Protein AF-A0A538GZ13-F1 (afdb_monomer_lite)

pLDDT: mean 73.13, std 25.98, range [29.52, 98.81]

Secondary structure (DSSP, 8-state):
-------------------------------------------------------------------------------TTGGGS---HHHHS------SS---HHHHHHHHHHHHHHHHHHHHHSPPHHHHHHHHHHHHHHHHHHHHHHHHHHHHHHHHHHHHHHHHHHHHHHHHHHHHHHHHHHHHHHHHHHHHHHHHHHHHHHHHHHHHHHHHHHHHHHHHHHHHHHHHHHHHHHHHHHHHHHHHHHHHHHHHHHHHHHHHHHHHHHHHHHHHHHHHHHHHHHHHHHHHHHHHHHT-------------------------------PPP-

Radius of gyration: 85.24 Å; chains: 1; bounding box: 144×104×251 Å

Sequence (334 aa):
MADRHAQGGPHARGDHGTRQDGDGRNELSSVEGRRHPAGGPFTLGRIGHTRDVVYDESSKADETENLSSGAEGREQKQSFGDLQFYVPQDILDVSFPVAVRGYDRRAVDTYIKRVNRVIAELKVRSSPPAAVRHALEQAEEKAQGLLRAAREAGEEITTSAQREAEQNTAKAKTEAAELLVNTSADADRIKAEADQLMANARTEADAAVAKAQSEADELRAEAKAEAQNTLARAQAEADERMRRLKEELAALREEAETRRGEIQADTEAVWKERHELLEDVRRMASGLVDLANAAAARSGGREPAGSGEETVEERRDDESREETAEITAVKPDS

Foldseek 3Di:
DDDDDDDDDDDDDDDDDDDDDDDDDDDDDDDDDDDDDDDDDDDDDDDDDDDDDDDDDDDDDDDDDDDDDDDDPDDDDDPPPVCLQDDDVCLLDPDDDDDPDDDDPVVVVVVSVVVNVVSVVVNVPDDDPVVVVVVVVVVVVVVVVVVVVVVVVVVVVVVVVVVVVVVVVVVVVVVVVVVVVVVVVVVVVVVVVVVVVVVVVVVVVVVVVVVVVVVVVVVVVVVVVVVVVVVVVVVVVVVVVVVVVVVVVVVVVVVVVVVVVVVVVVVVVVVVVVVVVVVVVVVVVVVVVVVVVVVVVVVPDDDDDDDDDDDDDDDDDDDDDDDDDDDDDDDDDD

Structure (mmCIF, N/CA/C/O backbone):
data_AF-A0A538GZ13-F1
#
_entry.id   AF-A0A538GZ13-F1
#
loop_
_atom_site.group_PDB
_atom_site.id
_atom_site.type_symbol
_atom_site.label_atom_id
_atom_site.label_alt_id
_atom_site.label_comp_id
_atom_site.label_asym_id
_atom_site.label_entity_id
_atom_site.label_seq_id
_atom_site.pdbx_PDB_ins_code
_atom_site.Cartn_x
_atom_site.Cartn_y
_atom_site.Cartn_z
_atom_site.occupancy
_atom_site.B_iso_or_equiv
_atom_site.auth_seq_id
_atom_site.auth_comp_id
_atom_site.auth_asym_id
_atom_site.auth_atom_id
_atom_site.pdbx_PDB_model_num
ATOM 1 N N . MET A 1 1 ? 0.669 63.594 13.146 1.00 49.47 1 MET A N 1
ATOM 2 C CA . MET A 1 1 ? 1.650 63.609 14.250 1.00 49.47 1 MET A CA 1
ATOM 3 C C . MET A 1 1 ? 0.916 63.354 15.553 1.00 49.47 1 MET A C 1
ATOM 5 O O . MET A 1 1 ? 0.284 64.264 16.069 1.00 49.47 1 MET A O 1
ATOM 9 N N . ALA A 1 2 ? 0.941 62.113 16.027 1.00 46.66 2 ALA A N 1
ATOM 10 C CA . ALA A 1 2 ? 0.584 61.750 17.395 1.00 46.66 2 ALA A CA 1
ATOM 11 C C . ALA A 1 2 ? 1.193 60.369 17.670 1.00 46.66 2 ALA A C 1
ATOM 13 O O . ALA A 1 2 ? 0.515 59.351 17.590 1.00 46.66 2 ALA A O 1
ATOM 14 N N . ASP A 1 3 ? 2.504 60.363 17.912 1.00 43.44 3 ASP A N 1
ATOM 15 C CA . ASP A 1 3 ? 3.219 59.228 18.487 1.00 43.44 3 ASP A CA 1
ATOM 16 C C . ASP A 1 3 ? 2.864 59.117 19.971 1.00 43.44 3 ASP A C 1
ATOM 18 O O . ASP A 1 3 ? 2.972 60.090 20.724 1.00 43.44 3 ASP A O 1
ATOM 22 N N . ARG A 1 4 ? 2.485 57.916 20.411 1.00 52.47 4 ARG A N 1
ATOM 23 C CA . ARG A 1 4 ? 2.621 57.518 21.811 1.00 52.47 4 ARG A CA 1
ATOM 24 C C . ARG A 1 4 ? 3.184 56.113 21.904 1.00 52.47 4 ARG A C 1
ATOM 26 O O . ARG A 1 4 ? 2.573 55.136 21.486 1.00 52.47 4 ARG A O 1
ATOM 33 N N . HIS A 1 5 ? 4.360 56.089 22.510 1.00 48.88 5 HIS A N 1
ATOM 34 C CA . HIS A 1 5 ? 5.096 54.951 23.015 1.00 48.88 5 HIS A CA 1
ATOM 35 C C . HIS A 1 5 ? 4.239 53.981 23.837 1.00 48.88 5 HIS A C 1
ATOM 37 O O . HIS A 1 5 ? 3.519 54.396 24.744 1.00 48.88 5 HIS A O 1
ATOM 43 N N . ALA A 1 6 ? 4.447 52.686 23.606 1.00 55.16 6 ALA A N 1
ATOM 44 C CA . ALA A 1 6 ? 4.256 51.653 24.613 1.00 55.16 6 ALA A CA 1
ATOM 45 C C . ALA A 1 6 ? 5.459 50.701 24.567 1.00 55.16 6 ALA A C 1
ATOM 47 O O . ALA A 1 6 ? 5.699 49.999 23.589 1.00 55.16 6 ALA A O 1
ATOM 48 N N . GLN A 1 7 ? 6.245 50.775 25.637 1.00 51.84 7 GLN A N 1
ATOM 49 C CA . GLN A 1 7 ? 7.349 49.894 25.991 1.00 51.84 7 GLN A CA 1
ATOM 50 C C . GLN A 1 7 ? 6.800 48.553 26.500 1.00 51.84 7 GLN A C 1
ATOM 52 O O . GLN A 1 7 ? 5.826 48.528 27.248 1.00 51.84 7 GLN A O 1
ATOM 57 N N . GLY A 1 8 ? 7.472 47.456 26.160 1.00 43.03 8 GLY A N 1
ATOM 58 C CA . GLY A 1 8 ? 7.259 46.136 26.754 1.00 43.03 8 GLY A CA 1
ATOM 59 C C . GLY A 1 8 ? 8.428 45.225 26.393 1.00 43.03 8 GLY A C 1
ATOM 60 O O . GLY A 1 8 ? 8.471 44.677 25.298 1.00 43.03 8 GLY A O 1
ATOM 61 N N . GLY A 1 9 ? 9.428 45.150 27.274 1.00 43.03 9 GLY A N 1
ATOM 62 C CA . GLY A 1 9 ? 10.648 44.368 27.066 1.00 43.03 9 GLY A CA 1
ATOM 63 C C . GLY A 1 9 ? 10.471 42.865 27.332 1.00 43.03 9 GLY A C 1
ATOM 64 O O . GLY A 1 9 ? 9.586 42.484 28.097 1.00 43.03 9 GLY A O 1
ATOM 65 N N . PRO A 1 10 ? 11.341 42.003 26.776 1.00 53.75 10 PRO A N 1
ATOM 66 C CA . PRO A 1 10 ? 11.465 40.619 27.214 1.00 53.75 10 PRO A CA 1
ATOM 67 C C . PRO A 1 10 ? 12.634 40.449 28.202 1.00 53.75 10 PRO A C 1
ATOM 69 O O . PRO A 1 10 ? 13.803 40.594 27.848 1.00 53.75 10 PRO A O 1
ATOM 72 N N . HIS A 1 11 ? 12.320 40.091 29.449 1.00 41.66 11 HIS A N 1
ATOM 73 C CA . HIS A 1 11 ? 13.283 39.510 30.387 1.00 41.66 11 HIS A CA 1
ATOM 74 C C . HIS A 1 11 ? 13.241 37.982 30.265 1.00 41.66 11 HIS A C 1
ATOM 76 O O . HIS A 1 11 ? 12.370 37.340 30.843 1.00 41.66 11 HIS A O 1
ATOM 82 N N . ALA A 1 12 ? 14.205 37.396 29.554 1.00 48.09 12 ALA A N 1
ATOM 83 C CA . ALA A 1 12 ? 14.536 35.979 29.678 1.00 48.09 12 ALA A CA 1
ATOM 84 C C . ALA A 1 12 ? 15.862 35.867 30.443 1.00 48.09 12 ALA A C 1
ATOM 86 O O . ALA A 1 12 ? 16.937 36.113 29.899 1.00 48.09 12 ALA A O 1
ATOM 87 N N . ARG A 1 13 ? 15.771 35.560 31.742 1.00 46.66 13 ARG A N 1
ATOM 88 C CA . ARG A 1 13 ? 16.909 35.121 32.556 1.00 46.66 13 ARG A CA 1
ATOM 89 C C . ARG A 1 13 ? 17.204 33.671 32.179 1.00 46.66 13 ARG A C 1
ATOM 91 O O . ARG A 1 13 ? 16.410 32.791 32.490 1.00 46.66 13 ARG A O 1
ATOM 98 N N . GLY A 1 14 ? 18.319 33.447 31.489 1.00 43.91 14 GLY A N 1
ATOM 99 C CA . GLY A 1 14 ? 18.939 32.131 31.398 1.00 43.91 14 GLY A CA 1
ATOM 100 C C . GLY A 1 14 ? 19.643 31.849 32.717 1.00 43.91 14 GLY A C 1
ATOM 101 O O . GLY A 1 14 ? 20.594 32.551 33.058 1.00 43.91 14 GLY A O 1
ATOM 102 N N . ASP A 1 15 ? 19.130 30.878 33.465 1.00 42.88 15 ASP A N 1
ATOM 103 C CA . ASP A 1 15 ? 19.773 30.373 34.671 1.00 42.88 15 ASP A CA 1
ATOM 104 C C . ASP A 1 15 ? 20.574 29.110 34.342 1.00 42.88 15 ASP A C 1
ATOM 106 O O . ASP A 1 15 ? 20.166 28.269 33.536 1.00 42.88 15 ASP A O 1
ATOM 110 N N . HIS A 1 16 ? 21.757 29.046 34.939 1.00 44.59 16 HIS A N 1
ATOM 111 C CA . HIS A 1 16 ? 22.767 28.015 34.773 1.00 44.59 16 HIS A CA 1
ATOM 112 C C . HIS A 1 16 ? 22.586 26.908 35.818 1.00 44.59 16 HIS A C 1
ATOM 114 O O . HIS A 1 16 ? 22.337 27.184 36.986 1.00 44.59 16 HIS A O 1
ATOM 120 N N . GLY A 1 17 ? 22.874 25.666 35.425 1.00 36.09 17 GLY A N 1
ATOM 121 C CA . GLY A 1 17 ? 23.100 24.536 36.335 1.00 36.09 17 GLY A CA 1
ATOM 122 C C . GLY A 1 17 ? 22.312 23.305 35.890 1.00 36.09 17 GLY A C 1
ATOM 123 O O . GLY A 1 17 ? 21.149 23.418 35.546 1.00 36.09 17 GLY A O 1
ATOM 124 N N . THR A 1 18 ? 22.852 22.097 35.802 1.00 49.25 18 THR A N 1
ATOM 125 C CA . THR A 1 18 ? 24.118 21.532 36.272 1.00 49.25 18 THR A CA 1
ATOM 126 C C . THR A 1 18 ? 24.369 20.272 35.437 1.00 49.25 18 THR A C 1
ATOM 128 O O . THR A 1 18 ? 23.477 19.445 35.264 1.00 49.25 18 THR A O 1
ATOM 131 N N . ARG A 1 19 ? 25.590 20.108 34.909 1.00 44.47 19 ARG A N 1
ATOM 132 C CA . ARG A 1 19 ? 26.092 18.796 34.476 1.00 44.47 19 ARG A CA 1
ATOM 133 C C . ARG A 1 19 ? 26.413 18.006 35.738 1.00 44.47 19 ARG A C 1
ATOM 135 O O . ARG A 1 19 ? 27.219 18.468 36.544 1.00 44.47 19 ARG A O 1
ATOM 142 N N . GLN A 1 20 ? 25.788 16.849 35.895 1.00 47.41 20 GLN A N 1
ATOM 143 C CA . GLN A 1 20 ? 26.138 15.881 36.921 1.00 47.41 20 GLN A CA 1
ATOM 144 C C . GLN A 1 20 ? 26.287 14.525 36.237 1.00 47.41 20 GLN A C 1
ATOM 146 O O . GLN A 1 20 ? 25.309 13.916 35.811 1.00 47.41 20 GLN A O 1
ATOM 151 N N . ASP A 1 21 ? 27.545 14.120 36.080 1.00 43.81 21 ASP A N 1
ATOM 152 C CA . ASP A 1 21 ? 27.934 12.738 35.846 1.00 43.81 21 ASP A CA 1
ATOM 153 C C . ASP A 1 21 ? 27.566 11.923 37.092 1.00 43.81 21 ASP A C 1
ATOM 155 O O . ASP A 1 21 ? 27.875 12.314 38.221 1.00 43.81 21 ASP A O 1
ATOM 159 N N . GLY A 1 22 ? 26.876 10.807 36.881 1.00 39.53 22 GLY A N 1
ATOM 160 C CA . GLY A 1 22 ? 26.377 9.930 37.933 1.00 39.53 22 GLY A CA 1
ATOM 161 C C . GLY A 1 22 ? 26.145 8.536 37.373 1.00 39.53 22 GLY A C 1
ATOM 162 O O . GLY A 1 22 ? 25.113 8.251 36.778 1.00 39.53 22 GLY A O 1
ATOM 163 N N . ASP A 1 23 ? 27.175 7.721 37.536 1.00 39.38 23 ASP A N 1
ATOM 164 C CA . ASP A 1 23 ? 27.296 6.308 37.212 1.00 39.38 23 ASP A CA 1
ATOM 165 C C . ASP A 1 23 ? 26.224 5.432 37.897 1.00 39.38 23 ASP A C 1
ATOM 167 O O . ASP A 1 23 ? 25.811 5.693 39.026 1.00 39.38 23 ASP A O 1
ATOM 171 N N . GLY A 1 24 ? 25.870 4.328 37.236 1.00 39.22 24 GLY A N 1
ATOM 172 C CA . GLY A 1 24 ? 25.606 3.069 37.926 1.00 39.22 24 GLY A CA 1
ATOM 173 C C . GLY A 1 24 ? 24.195 2.769 38.448 1.00 39.22 24 GLY A C 1
ATOM 174 O O . GLY A 1 24 ? 23.853 3.077 39.581 1.00 39.22 24 GLY A O 1
ATOM 175 N N . ARG A 1 25 ? 23.520 1.894 37.687 1.00 43.56 25 ARG A N 1
ATOM 176 C CA . ARG A 1 25 ? 22.662 0.783 38.155 1.00 43.56 25 ARG A CA 1
ATOM 177 C C . ARG A 1 25 ? 21.304 1.152 38.765 1.00 43.56 25 ARG A C 1
ATOM 179 O O . ARG A 1 25 ? 21.182 1.408 39.957 1.00 43.56 25 ARG A O 1
ATOM 186 N N . ASN A 1 26 ? 20.251 0.917 37.983 1.00 36.66 26 ASN A N 1
ATOM 187 C CA . ASN A 1 26 ? 19.122 0.171 38.525 1.00 36.66 26 ASN A CA 1
ATOM 188 C C . ASN A 1 26 ? 18.515 -0.744 37.458 1.00 36.66 26 ASN A C 1
ATOM 190 O O . ASN A 1 26 ? 18.178 -0.315 36.356 1.00 36.66 26 ASN A O 1
ATOM 194 N N . GLU A 1 27 ? 18.464 -2.025 37.802 1.00 44.94 27 GLU A N 1
ATOM 195 C CA . GLU A 1 27 ? 17.819 -3.092 37.055 1.00 44.94 27 GLU A CA 1
ATOM 196 C C . GLU A 1 27 ? 16.305 -2.858 37.029 1.00 44.94 27 GLU A C 1
ATOM 198 O O . GLU A 1 27 ? 15.751 -2.343 37.999 1.00 44.94 27 GLU A O 1
ATOM 203 N N . LEU A 1 28 ? 15.639 -3.249 35.938 1.00 40.69 28 LEU A N 1
ATOM 204 C CA . LEU A 1 28 ? 14.487 -4.159 35.943 1.00 40.69 28 LEU A CA 1
ATOM 205 C C . LEU A 1 28 ? 13.884 -4.277 34.532 1.00 40.69 28 LEU A C 1
ATOM 207 O O . LEU A 1 28 ? 13.732 -3.297 33.811 1.00 40.69 28 LEU A O 1
ATOM 211 N N . SER A 1 29 ? 13.427 -5.497 34.231 1.00 39.78 29 SER A N 1
ATOM 212 C CA . SER A 1 29 ? 12.329 -5.807 33.305 1.00 39.78 29 SER A CA 1
ATOM 213 C C . SER A 1 29 ? 12.638 -5.922 31.804 1.00 39.78 29 SER A C 1
ATOM 215 O O . SER A 1 29 ? 12.313 -5.053 30.999 1.00 39.78 29 SER A O 1
ATOM 217 N N . SER A 1 30 ? 13.093 -7.109 31.395 1.00 33.56 30 SER A N 1
ATOM 218 C CA . SER A 1 30 ? 12.645 -7.733 30.139 1.00 33.56 30 SER A CA 1
ATOM 219 C C . SER A 1 30 ? 12.615 -9.252 30.305 1.00 33.56 30 SER A C 1
ATOM 221 O O . SER A 1 30 ? 13.625 -9.940 30.185 1.00 33.56 30 SER A O 1
ATOM 223 N N . VAL A 1 31 ? 11.432 -9.762 30.648 1.00 41.56 31 VAL A N 1
ATOM 224 C CA . VAL A 1 31 ? 11.058 -11.168 30.486 1.00 41.56 31 VAL A CA 1
ATOM 225 C C . VAL A 1 31 ? 10.335 -11.261 29.154 1.00 41.56 31 VAL A C 1
ATOM 227 O O . VAL A 1 31 ? 9.203 -10.808 29.029 1.00 41.56 31 VAL A O 1
ATOM 230 N N . GLU A 1 32 ? 10.981 -11.869 28.168 1.00 39.75 32 GLU A N 1
ATOM 231 C CA . GLU A 1 32 ? 10.316 -12.328 26.956 1.00 39.75 32 GLU A CA 1
ATOM 232 C C . GLU A 1 32 ? 11.005 -13.607 26.480 1.00 39.75 32 GLU A C 1
ATOM 234 O O . GLU A 1 32 ? 12.226 -13.665 26.346 1.00 39.75 32 GLU A O 1
ATOM 239 N N . GLY A 1 33 ? 10.216 -14.667 26.292 1.00 35.25 33 GLY A N 1
ATOM 240 C CA . GLY A 1 33 ? 10.705 -15.931 25.748 1.00 35.25 33 GLY A CA 1
ATOM 241 C C . GLY A 1 33 ? 10.216 -17.180 26.476 1.00 35.25 33 GLY A C 1
ATOM 242 O O . GLY A 1 33 ? 11.022 -17.955 26.985 1.00 35.25 33 GLY A O 1
ATOM 243 N N . ARG A 1 34 ? 8.906 -17.454 26.458 1.00 37.47 34 ARG A N 1
ATOM 244 C CA . ARG A 1 34 ? 8.427 -18.844 26.530 1.00 37.47 34 ARG A CA 1
ATOM 245 C C . ARG A 1 34 ? 7.560 -19.170 25.328 1.00 37.47 34 ARG A C 1
ATOM 247 O O . ARG A 1 34 ? 6.447 -18.681 25.180 1.00 37.47 34 ARG A O 1
ATOM 254 N N . ARG A 1 35 ? 8.136 -20.027 24.486 1.00 36.41 35 ARG A N 1
ATOM 255 C CA . ARG A 1 35 ? 7.487 -20.739 23.392 1.00 36.41 35 ARG A CA 1
ATOM 256 C C . ARG A 1 35 ? 6.496 -21.765 23.945 1.00 36.41 35 ARG A C 1
ATOM 258 O O . ARG A 1 35 ? 6.747 -22.404 24.966 1.00 36.41 35 ARG A O 1
ATOM 265 N N . HIS A 1 36 ? 5.404 -21.913 23.209 1.00 43.59 36 HIS A N 1
ATOM 266 C CA . HIS A 1 36 ? 4.367 -22.930 23.337 1.00 43.59 36 HIS A CA 1
ATOM 267 C C . HIS A 1 36 ? 4.909 -24.369 23.342 1.00 43.59 36 HIS A C 1
ATOM 269 O O . HIS A 1 36 ? 5.855 -24.667 22.609 1.00 43.59 36 HIS A O 1
ATOM 275 N N . PRO A 1 37 ? 4.201 -25.291 24.013 1.00 48.66 37 PRO A N 1
ATOM 276 C CA . PRO A 1 37 ? 4.025 -26.635 23.493 1.00 48.66 37 PRO A CA 1
ATOM 277 C C . PRO A 1 37 ? 2.573 -26.892 23.072 1.00 48.66 37 PRO A C 1
ATOM 279 O O . PRO A 1 37 ? 1.607 -26.460 23.700 1.00 48.66 37 PRO A O 1
ATOM 282 N N . ALA A 1 38 ? 2.477 -27.602 21.955 1.00 38.31 38 ALA A N 1
ATOM 283 C CA . ALA A 1 38 ? 1.275 -28.033 21.276 1.00 38.31 38 ALA A CA 1
ATOM 284 C C . ALA A 1 38 ? 0.608 -29.249 21.946 1.00 38.31 38 ALA A C 1
ATOM 286 O O . ALA A 1 38 ? 1.278 -30.078 22.552 1.00 38.31 38 ALA A O 1
ATOM 287 N N . GLY A 1 39 ? -0.697 -29.393 21.690 1.00 33.81 39 GLY A N 1
ATOM 288 C CA . GLY A 1 39 ? -1.309 -30.684 21.359 1.00 33.81 39 GLY A CA 1
ATOM 289 C C . GLY A 1 39 ? -1.816 -31.558 22.508 1.00 33.81 39 GLY A C 1
ATOM 290 O O . GLY A 1 39 ? -1.150 -32.504 22.909 1.00 33.81 39 GLY A O 1
ATOM 291 N N . GLY A 1 40 ? -3.067 -31.337 22.921 1.00 32.81 40 GLY A N 1
ATOM 292 C CA . GLY A 1 40 ? -3.918 -32.352 23.554 1.00 32.81 40 GLY A CA 1
ATOM 293 C C . GLY A 1 40 ? -5.286 -32.391 22.849 1.00 32.81 40 GLY A C 1
ATOM 294 O O . GLY A 1 40 ? -5.847 -31.317 22.617 1.00 32.81 40 GLY A O 1
ATOM 295 N N . PRO A 1 41 ? -5.822 -33.564 22.454 1.00 45.25 41 PRO A N 1
ATOM 296 C CA . PRO A 1 41 ? -7.076 -33.641 21.712 1.00 45.25 41 PRO A CA 1
ATOM 297 C C . PRO A 1 41 ? -8.288 -33.676 22.654 1.00 45.25 41 PRO A C 1
ATOM 299 O O . PRO A 1 41 ? -8.452 -34.606 23.439 1.00 45.25 41 PRO A O 1
ATOM 302 N N . PHE A 1 42 ? -9.174 -32.687 22.521 1.00 34.84 42 PHE A N 1
ATOM 303 C CA . PHE A 1 42 ? -10.538 -32.738 23.047 1.00 34.84 42 PHE A CA 1
ATOM 304 C C . PHE A 1 42 ? -11.489 -33.214 21.947 1.00 34.84 42 PHE A C 1
ATOM 306 O O . PHE A 1 42 ? -11.615 -32.593 20.891 1.00 34.84 42 PHE A O 1
ATOM 313 N N . THR A 1 43 ? -12.170 -34.327 22.199 1.00 42.84 43 THR A N 1
ATOM 314 C CA . THR A 1 43 ? -13.229 -34.857 21.341 1.00 42.84 43 THR A CA 1
ATOM 315 C C . THR A 1 43 ? -14.562 -34.164 21.628 1.00 42.84 43 THR A C 1
ATOM 317 O O . THR A 1 43 ? -15.137 -34.328 22.698 1.00 42.84 43 THR A O 1
ATOM 320 N N . LEU A 1 44 ? -14.999 -33.384 20.635 1.00 38.22 44 LEU A N 1
ATOM 321 C CA . LEU A 1 44 ? -16.348 -33.227 20.062 1.00 38.22 44 LEU A CA 1
ATOM 322 C C . LEU A 1 44 ? -17.596 -33.531 20.912 1.00 38.22 44 LEU A C 1
ATOM 324 O O . LEU A 1 44 ? -17.837 -34.667 21.308 1.00 38.22 44 LEU A O 1
ATOM 328 N N . GLY A 1 45 ? -18.498 -32.540 20.969 1.00 31.56 45 GLY A N 1
ATOM 329 C CA . GLY A 1 45 ? -19.876 -32.752 21.424 1.00 31.56 45 GLY A CA 1
ATOM 330 C C . GLY A 1 45 ? -20.874 -31.587 21.318 1.00 31.56 45 GLY A C 1
ATOM 331 O O . GLY A 1 45 ? -21.718 -31.480 22.189 1.00 31.56 45 GLY A O 1
ATOM 332 N N . ARG A 1 46 ? -20.780 -30.729 20.288 1.00 33.69 46 ARG A N 1
ATOM 333 C CA . ARG A 1 46 ? -21.879 -29.953 19.650 1.00 33.69 46 ARG A CA 1
ATOM 334 C C . ARG A 1 46 ? -22.939 -29.279 20.563 1.00 33.69 46 ARG A C 1
ATOM 336 O O . ARG A 1 46 ? -23.932 -29.900 20.920 1.00 33.69 46 ARG A O 1
ATOM 343 N N . ILE A 1 47 ? -22.829 -27.961 20.770 1.00 36.62 47 ILE A N 1
ATOM 344 C CA . ILE A 1 47 ? -23.945 -27.116 21.241 1.00 36.62 47 ILE A CA 1
ATOM 345 C C . ILE A 1 47 ? -24.258 -26.082 20.165 1.00 36.62 47 ILE A C 1
ATOM 347 O O . ILE A 1 47 ? -23.444 -25.216 19.852 1.00 36.62 47 ILE A O 1
ATOM 351 N N . GLY A 1 48 ? -25.453 -26.199 19.597 1.00 35.09 48 GLY A N 1
ATOM 352 C CA . GLY A 1 48 ? -26.093 -25.164 18.810 1.00 35.09 48 GLY A CA 1
ATOM 353 C C . GLY A 1 48 ? -27.510 -24.941 19.332 1.00 35.09 48 GLY A C 1
ATOM 354 O O . GLY A 1 48 ? -28.239 -25.905 19.546 1.00 35.09 48 GLY A O 1
ATOM 355 N N . HIS A 1 49 ? -27.863 -23.655 19.420 1.00 32.38 49 HIS A N 1
ATOM 356 C CA . HIS A 1 49 ? -29.200 -23.063 19.267 1.00 32.38 49 HIS A CA 1
ATOM 357 C C . HIS A 1 49 ? -30.034 -22.733 20.532 1.00 32.38 49 HIS A C 1
ATOM 359 O O . HIS A 1 49 ? -30.671 -23.577 21.144 1.00 32.38 49 HIS A O 1
ATOM 365 N N . THR A 1 50 ? -30.080 -21.412 20.782 1.00 45.62 50 THR A N 1
ATOM 366 C CA . THR A 1 50 ? -31.241 -20.551 21.113 1.00 45.62 50 THR A CA 1
ATOM 367 C C . THR A 1 50 ? -31.929 -20.597 22.489 1.00 45.62 50 THR A C 1
ATOM 369 O O . THR A 1 50 ? -32.730 -21.477 22.759 1.00 45.62 50 THR A O 1
ATOM 372 N N . ARG A 1 51 ? -31.763 -19.450 23.177 1.00 34.59 51 ARG A N 1
ATOM 373 C CA . ARG A 1 51 ? -32.782 -18.506 23.699 1.00 34.59 51 ARG A CA 1
ATOM 374 C C . ARG A 1 51 ? -33.423 -18.771 25.072 1.00 34.59 51 ARG A C 1
ATOM 376 O O . ARG A 1 51 ? -33.973 -19.829 25.341 1.00 34.59 51 ARG A O 1
ATOM 383 N N . ASP A 1 52 ? -33.364 -17.699 25.868 1.00 37.91 52 ASP A N 1
ATOM 384 C CA . ASP A 1 52 ? -34.050 -17.429 27.133 1.00 37.91 52 ASP A CA 1
ATOM 385 C C . ASP A 1 52 ? -35.504 -17.894 27.165 1.00 37.91 52 ASP A C 1
ATOM 387 O O . ASP A 1 52 ? -36.290 -17.574 26.268 1.00 37.91 52 ASP A O 1
ATOM 391 N N . VAL A 1 53 ? -35.870 -18.527 28.281 1.00 45.59 53 VAL A N 1
ATOM 392 C CA . VAL A 1 53 ? -37.254 -18.642 28.734 1.00 45.59 53 VAL A CA 1
ATOM 393 C C . VAL A 1 53 ? -37.302 -18.216 30.198 1.00 45.59 53 VAL A C 1
ATOM 395 O O . VAL A 1 53 ? -36.762 -18.869 31.088 1.00 45.59 53 VAL A O 1
ATOM 398 N N . VAL A 1 54 ? -37.929 -17.062 30.392 1.00 36.03 54 VAL A N 1
ATOM 399 C CA . VAL A 1 54 ? -38.376 -16.489 31.659 1.00 36.03 54 VAL A CA 1
ATOM 400 C C . VAL A 1 54 ? -39.421 -17.426 32.268 1.00 36.03 54 VAL A C 1
ATOM 402 O O . VAL A 1 54 ? -40.376 -17.783 31.583 1.00 36.03 54 VAL A O 1
ATOM 405 N N . TYR A 1 55 ? -39.266 -17.796 33.540 1.00 38.06 55 TYR A N 1
ATOM 406 C CA . TYR A 1 55 ? -40.361 -18.366 34.323 1.00 38.06 55 TYR A CA 1
ATOM 407 C C . TYR A 1 55 ? -41.035 -17.240 35.105 1.00 38.06 55 TYR A C 1
ATOM 409 O O . TYR A 1 55 ? -40.538 -16.799 36.139 1.00 38.06 55 TYR A O 1
ATOM 417 N N . ASP A 1 56 ? -42.153 -16.775 34.559 1.00 35.31 56 ASP A N 1
ATOM 418 C CA . ASP A 1 56 ? -43.236 -16.141 35.300 1.00 35.31 56 ASP A CA 1
ATOM 419 C C . ASP A 1 56 ? -44.375 -17.160 35.355 1.00 35.31 56 ASP A C 1
ATOM 421 O O . ASP A 1 56 ? -44.880 -17.572 34.313 1.00 35.31 56 ASP A O 1
ATOM 425 N N . GLU A 1 57 ? -44.761 -17.587 36.554 1.00 36.38 57 GLU A N 1
ATOM 426 C CA . GLU A 1 57 ? -46.082 -18.176 36.753 1.00 36.38 57 GLU A CA 1
ATOM 427 C C . GLU A 1 57 ? -46.576 -17.889 38.174 1.00 36.38 57 GLU A C 1
ATOM 429 O O . GLU A 1 57 ? -46.365 -18.626 39.133 1.00 36.38 57 GLU A O 1
ATOM 434 N N . SER A 1 58 ? -47.157 -16.697 38.288 1.00 34.81 58 SER A N 1
ATOM 435 C CA . SER A 1 58 ? -48.511 -16.448 38.787 1.00 34.81 58 SER A CA 1
ATOM 436 C C . SER A 1 58 ? -49.045 -17.280 39.956 1.00 34.81 58 SER A C 1
ATOM 438 O O . SER A 1 58 ? -49.383 -18.458 39.882 1.00 34.81 58 SER A O 1
ATOM 440 N N . SER A 1 59 ? -49.323 -16.507 40.995 1.00 38.69 59 SER A N 1
ATOM 441 C CA . SER A 1 59 ? -50.345 -16.681 42.013 1.00 38.69 59 SER A CA 1
ATOM 442 C C . SER A 1 59 ? -51.701 -17.107 41.432 1.00 38.69 59 SER A C 1
ATOM 444 O O . SER A 1 59 ? -52.228 -16.453 40.532 1.00 38.69 59 SER A O 1
ATOM 446 N N . LYS A 1 60 ? -52.350 -18.092 42.060 1.00 32.53 60 LYS A N 1
ATOM 447 C CA . LYS A 1 60 ? -53.810 -18.112 42.188 1.00 32.53 60 LYS A CA 1
ATOM 448 C C . LYS A 1 60 ? -54.243 -18.679 43.530 1.00 32.53 60 LYS A C 1
ATOM 450 O O . LYS A 1 60 ? -53.627 -19.582 44.087 1.00 32.53 60 LYS A O 1
ATOM 455 N N . ALA A 1 61 ? -55.296 -18.045 44.014 1.00 34.91 61 ALA A N 1
ATOM 456 C CA . ALA A 1 61 ? -55.970 -18.248 45.270 1.00 34.91 61 ALA A CA 1
ATOM 457 C C . ALA A 1 61 ? -57.136 -19.240 45.142 1.00 34.91 61 ALA A C 1
ATOM 459 O O . ALA A 1 61 ? -57.664 -19.442 44.049 1.00 34.91 61 ALA A O 1
ATOM 460 N N . ASP A 1 62 ? -57.550 -19.674 46.330 1.00 35.69 62 ASP A N 1
ATOM 461 C CA . ASP A 1 62 ? -58.901 -20.013 46.785 1.00 35.69 62 ASP A CA 1
ATOM 462 C C . ASP A 1 62 ? -59.544 -21.362 46.432 1.00 35.69 62 ASP A C 1
ATOM 464 O O . ASP A 1 62 ? -59.555 -21.792 45.286 1.00 35.69 62 ASP A O 1
ATOM 468 N N . GLU A 1 63 ? -60.097 -21.950 47.504 1.00 39.31 63 GLU A N 1
ATOM 469 C CA . GLU A 1 63 ? -61.260 -22.849 47.664 1.00 39.31 63 GLU A CA 1
ATOM 470 C C . GLU A 1 63 ? -60.972 -23.796 48.853 1.00 39.31 63 GLU A C 1
ATOM 472 O O . GLU A 1 63 ? -60.197 -24.743 48.761 1.00 39.31 63 GLU A O 1
ATOM 477 N N . THR A 1 64 ? -61.276 -23.398 50.093 1.00 38.62 64 THR A N 1
ATOM 478 C CA . THR A 1 64 ? -62.542 -23.624 50.828 1.00 38.62 64 THR A CA 1
ATOM 479 C C . THR A 1 64 ? -63.069 -25.063 50.814 1.00 38.62 64 THR A C 1
ATOM 481 O O . THR A 1 64 ? -6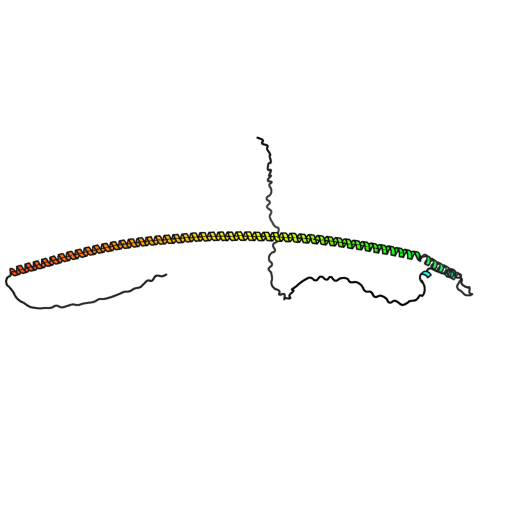3.718 -25.446 49.856 1.00 38.62 64 THR A O 1
ATOM 484 N N . GLU A 1 65 ? -62.929 -25.766 51.944 1.00 40.16 65 GLU A N 1
ATOM 485 C CA . GLU A 1 65 ? -63.953 -26.589 52.631 1.00 40.16 65 GLU A CA 1
ATOM 486 C C . GLU A 1 65 ? -63.515 -26.627 54.114 1.00 40.16 65 GLU A C 1
ATOM 488 O O . GLU A 1 65 ? -62.383 -26.991 54.414 1.00 40.16 65 GLU A O 1
ATOM 493 N N . ASN A 1 66 ? -64.179 -26.048 55.114 1.00 33.50 66 ASN A N 1
ATOM 494 C CA . ASN A 1 66 ? -65.577 -26.011 55.547 1.00 33.50 66 ASN A CA 1
ATOM 495 C C . ASN A 1 66 ? -66.088 -27.324 56.186 1.00 33.50 66 ASN A C 1
ATOM 497 O O . ASN A 1 66 ? -66.526 -28.240 55.509 1.00 33.50 66 ASN A O 1
ATOM 501 N N . LEU A 1 67 ? -66.107 -27.292 57.528 1.00 38.09 67 LEU A N 1
ATOM 502 C CA . LEU A 1 67 ? -67.059 -27.912 58.468 1.00 38.09 67 LEU A CA 1
ATOM 503 C C . LEU A 1 67 ? -67.137 -29.445 58.619 1.00 38.09 67 LEU A C 1
ATOM 505 O O . LEU A 1 67 ? -67.805 -30.143 57.870 1.00 38.09 67 LEU A O 1
ATOM 509 N N . SER A 1 68 ? -66.685 -29.899 59.792 1.00 31.91 68 SER A N 1
ATOM 510 C CA . SER A 1 68 ? -67.475 -30.745 60.708 1.00 31.91 68 SER A CA 1
ATOM 511 C C . SER A 1 68 ? -66.921 -30.508 62.120 1.00 31.91 68 SER A C 1
ATOM 513 O O . SER A 1 68 ? -65.793 -30.881 62.415 1.00 31.91 68 SER A O 1
ATOM 515 N N . SER A 1 69 ? -67.489 -29.633 62.952 1.00 34.81 69 SER A N 1
ATOM 516 C CA . SER A 1 69 ? -68.691 -29.827 63.779 1.00 34.81 69 SER A CA 1
ATOM 517 C C . SER A 1 69 ? -68.752 -31.178 64.514 1.00 34.81 69 SER A C 1
ATOM 519 O O . SER A 1 69 ? -68.749 -32.244 63.906 1.00 34.81 69 SER A O 1
ATOM 521 N N . GLY A 1 70 ? -68.874 -31.086 65.846 1.00 29.52 70 GLY A N 1
ATOM 522 C CA . GLY A 1 70 ? -69.709 -31.997 66.632 1.00 29.52 70 GLY A CA 1
ATOM 523 C C . GLY A 1 70 ? -69.012 -33.074 67.465 1.00 29.52 70 GLY A C 1
ATOM 524 O O . GLY A 1 70 ? -68.988 -34.227 67.062 1.00 29.52 70 GLY A O 1
ATOM 525 N N . ALA A 1 71 ? -68.568 -32.710 68.673 1.00 33.88 71 ALA A N 1
ATOM 526 C CA . ALA A 1 71 ? -68.744 -33.501 69.906 1.00 33.88 71 ALA A CA 1
ATOM 527 C C . ALA A 1 71 ? -68.210 -32.673 71.093 1.00 33.88 71 ALA A C 1
ATOM 529 O O . ALA A 1 71 ? -67.024 -32.674 71.401 1.00 33.88 71 ALA A O 1
ATOM 530 N N . GLU A 1 72 ? -69.009 -31.775 71.669 1.00 36.53 72 GLU A N 1
ATOM 531 C CA . GLU A 1 72 ? -69.774 -32.069 72.894 1.00 36.53 72 GLU A CA 1
ATOM 532 C C . GLU A 1 72 ? -69.005 -32.884 73.953 1.00 36.53 72 GLU A C 1
ATOM 534 O O . GLU A 1 72 ? -69.423 -33.955 74.388 1.00 36.53 72 GLU A O 1
ATOM 539 N N . GLY A 1 73 ? -67.898 -32.323 74.438 1.00 33.94 73 GLY A N 1
ATOM 540 C CA . GLY A 1 73 ? -67.400 -32.580 75.787 1.00 33.94 73 GLY A CA 1
ATOM 541 C C . GLY A 1 73 ? -68.161 -31.698 76.766 1.00 33.94 73 GLY A C 1
ATOM 542 O O . GLY A 1 73 ? -67.729 -30.594 77.082 1.00 33.94 73 GLY A O 1
ATOM 543 N N . ARG A 1 74 ? -69.340 -32.177 77.162 1.00 37.28 74 ARG A N 1
ATOM 544 C CA . ARG A 1 74 ? -70.229 -31.567 78.149 1.00 37.28 74 ARG A CA 1
ATOM 545 C C . ARG A 1 74 ? -69.453 -31.063 79.356 1.00 37.28 74 ARG A C 1
ATOM 547 O O . ARG A 1 74 ? -68.612 -31.772 79.905 1.00 37.28 74 ARG A O 1
ATOM 554 N N . GLU A 1 75 ? -69.828 -29.851 79.756 1.00 43.88 75 GLU A N 1
ATOM 555 C CA . GLU A 1 75 ? -70.006 -29.439 81.140 1.00 43.88 75 GLU A CA 1
ATOM 556 C C . GLU A 1 75 ? -69.629 -30.533 82.133 1.00 43.88 75 GLU A C 1
ATOM 558 O O . GLU A 1 75 ? -70.364 -31.503 82.322 1.00 43.88 75 GLU A O 1
ATOM 563 N N . GLN A 1 76 ? -68.494 -30.347 82.794 1.00 35.81 76 GLN A N 1
ATOM 564 C CA . GLN A 1 76 ? -68.433 -30.546 84.224 1.00 35.81 76 GLN A CA 1
ATOM 565 C C . GLN A 1 76 ? -67.150 -29.955 84.796 1.00 35.81 76 GLN A C 1
ATOM 567 O O . GLN A 1 76 ? -66.046 -30.440 84.590 1.00 35.81 76 GLN A O 1
ATOM 572 N N . LYS A 1 77 ? -67.411 -28.979 85.660 1.00 39.28 77 LYS A N 1
ATOM 573 C CA . LYS A 1 77 ? -66.839 -28.892 86.996 1.00 39.28 77 LYS A CA 1
ATOM 574 C C . LYS A 1 77 ? -65.430 -28.320 87.087 1.00 39.28 77 LYS A C 1
ATOM 576 O O . LYS A 1 77 ? -64.419 -29.004 87.040 1.00 39.28 77 LYS A O 1
ATOM 581 N N . GLN A 1 78 ? -65.507 -27.059 87.501 1.00 37.31 78 GLN A N 1
ATOM 582 C CA . GLN A 1 78 ? -64.744 -26.468 88.588 1.00 37.31 78 GLN A CA 1
ATOM 583 C C . GLN A 1 78 ? -63.480 -25.763 88.122 1.00 37.31 78 GLN A C 1
ATOM 585 O O . GLN A 1 78 ? -62.442 -26.348 87.845 1.00 37.31 78 GLN A O 1
ATOM 590 N N . SER A 1 79 ? -63.601 -24.440 88.120 1.00 37.72 79 SER A N 1
ATOM 591 C CA . SER A 1 79 ? -62.538 -23.489 88.398 1.00 37.72 79 SER A CA 1
ATOM 592 C C . SER A 1 79 ? -61.723 -23.935 89.625 1.00 37.72 79 SER A C 1
ATOM 594 O O . SER A 1 79 ? -61.915 -23.450 90.738 1.00 37.72 79 SER A O 1
ATOM 596 N N . PHE A 1 80 ? -60.777 -24.854 89.426 1.00 37.97 80 PHE A N 1
ATOM 597 C CA . PHE A 1 80 ? -59.799 -25.267 90.438 1.00 37.97 80 PHE A CA 1
ATOM 598 C C . PHE A 1 80 ? -58.845 -24.123 90.838 1.00 37.97 80 PHE A C 1
ATOM 600 O O . PHE A 1 80 ? -58.058 -24.291 91.766 1.00 37.97 80 PHE A O 1
ATOM 607 N N . GLY A 1 81 ? -58.906 -22.968 90.157 1.00 47.75 81 GLY A N 1
ATOM 608 C CA . GLY A 1 81 ? -58.112 -21.770 90.453 1.00 47.75 81 GLY A CA 1
ATOM 609 C C . GLY A 1 81 ? -58.756 -20.792 91.445 1.00 47.75 81 GLY A C 1
ATOM 610 O O . GLY A 1 81 ? -58.043 -20.214 92.258 1.00 47.75 81 GLY A O 1
ATOM 611 N N . ASP A 1 82 ? -60.087 -20.648 91.452 1.00 44.69 82 ASP A N 1
ATOM 612 C CA . ASP A 1 82 ? -60.778 -19.685 92.339 1.00 44.69 82 ASP A CA 1
ATOM 613 C C . ASP A 1 82 ? -60.886 -20.172 93.793 1.00 44.69 82 ASP A C 1
ATOM 615 O O . ASP A 1 82 ? -61.043 -19.385 94.725 1.00 44.69 82 ASP A O 1
ATOM 619 N N . LEU A 1 83 ? -60.742 -21.480 94.013 1.00 45.91 83 LEU A N 1
ATOM 620 C CA . LEU A 1 83 ? -60.785 -22.093 95.343 1.00 45.91 83 LEU A CA 1
ATOM 621 C C . LEU A 1 83 ? -59.425 -22.076 96.062 1.00 45.91 83 LEU A C 1
ATOM 623 O O . LEU A 1 83 ? -59.368 -22.388 97.247 1.00 45.91 83 LEU A O 1
ATOM 627 N N . GLN A 1 84 ? -58.334 -21.675 95.397 1.00 50.34 84 GLN A N 1
ATOM 628 C CA . GLN A 1 84 ? -56.987 -21.680 95.996 1.00 50.34 84 GLN A CA 1
ATOM 629 C C . GLN A 1 84 ? -56.763 -20.541 97.004 1.00 50.34 84 GLN A C 1
ATOM 631 O O . GLN A 1 84 ? -55.790 -20.558 97.756 1.00 50.34 84 GLN A O 1
ATOM 636 N N . PHE A 1 85 ? -57.686 -19.576 97.067 1.00 53.72 85 PHE A N 1
ATOM 637 C CA . PHE A 1 85 ? -57.602 -18.411 97.957 1.00 53.72 85 PHE A CA 1
ATOM 638 C C . PHE A 1 85 ? -58.726 -18.345 98.995 1.00 53.72 85 PHE A C 1
ATOM 640 O O . PHE A 1 85 ? -58.666 -17.544 99.939 1.00 53.72 85 PHE A O 1
ATOM 647 N N . TYR A 1 86 ? -59.723 -19.223 98.879 1.00 59.09 86 TYR A N 1
ATOM 648 C CA . TYR A 1 86 ? -60.795 -19.346 99.852 1.00 59.09 86 TYR A CA 1
ATOM 649 C C . TYR A 1 86 ? -60.445 -20.444 100.856 1.00 59.09 86 TYR A C 1
ATOM 651 O O . TYR A 1 86 ? -60.516 -21.631 100.564 1.00 59.09 86 TYR A O 1
ATOM 659 N N . VAL A 1 87 ? -60.058 -20.024 102.060 1.00 64.62 87 VAL A N 1
ATOM 660 C CA . VAL A 1 87 ? -59.998 -20.929 103.212 1.00 64.62 87 VAL A CA 1
ATOM 661 C C . VAL A 1 87 ? -61.261 -20.627 104.004 1.00 64.62 87 VAL A C 1
ATOM 663 O O . VAL A 1 87 ? -61.363 -19.497 104.494 1.00 64.62 87 VAL A O 1
ATOM 666 N N . PRO A 1 88 ? -62.231 -21.557 104.056 1.00 69.44 88 PRO A N 1
ATOM 667 C CA . PRO A 1 88 ? -63.438 -21.393 104.850 1.00 69.44 88 PRO A CA 1
ATOM 668 C C . PRO A 1 88 ? -63.083 -21.019 106.290 1.00 69.44 88 PRO A C 1
ATOM 670 O O . PRO A 1 88 ? -62.147 -21.582 106.863 1.00 69.44 88 PRO A O 1
ATOM 673 N N . GLN A 1 89 ? -63.821 -20.072 106.871 1.00 65.12 89 GLN A N 1
ATOM 674 C CA . GLN A 1 89 ? -63.607 -19.646 108.261 1.00 65.12 89 GLN A CA 1
ATOM 675 C C . GLN A 1 89 ? -63.723 -20.829 109.233 1.00 65.12 89 GLN A C 1
ATOM 677 O O . GLN A 1 89 ? -62.987 -20.890 110.211 1.00 65.12 89 GLN A O 1
ATOM 682 N N . ASP A 1 90 ? -64.530 -21.828 108.880 1.00 66.38 90 ASP A N 1
ATOM 683 C CA . ASP A 1 90 ? -64.727 -23.072 109.624 1.00 66.38 90 ASP A CA 1
ATOM 684 C C . ASP A 1 90 ? -63.438 -23.892 109.808 1.00 66.38 90 ASP A C 1
ATOM 686 O O . ASP A 1 90 ? -63.357 -24.692 110.730 1.00 66.38 90 ASP A O 1
ATOM 690 N N . ILE A 1 91 ? -62.423 -23.707 108.950 1.00 68.50 91 ILE A N 1
ATOM 691 C CA . ILE A 1 91 ? -61.101 -24.355 109.068 1.00 68.50 91 ILE A CA 1
ATOM 692 C C . ILE A 1 91 ? -60.145 -23.513 109.929 1.00 68.50 91 ILE A C 1
ATOM 694 O O . ILE A 1 91 ? -59.209 -24.042 110.528 1.00 68.50 91 ILE A O 1
ATOM 698 N N . LEU A 1 92 ? -60.376 -22.200 110.002 1.00 67.25 92 LEU A N 1
ATOM 699 C CA . LEU A 1 92 ? -59.591 -21.280 110.824 1.00 67.25 92 LEU A CA 1
ATOM 700 C C . LEU A 1 92 ? -60.056 -21.295 112.288 1.00 67.25 92 LEU A C 1
ATOM 702 O O . LEU A 1 92 ? -59.230 -21.086 113.178 1.00 67.25 92 LEU A O 1
ATOM 706 N N . ASP A 1 93 ? -61.336 -21.592 112.522 1.00 73.31 93 ASP A N 1
ATOM 707 C CA . ASP A 1 93 ? -61.979 -21.667 113.837 1.00 73.31 93 ASP A CA 1
ATOM 708 C C . ASP A 1 93 ? -62.660 -23.033 114.057 1.00 73.31 93 ASP A C 1
ATOM 710 O O . ASP A 1 93 ? -63.884 -23.166 114.062 1.00 73.31 93 ASP A O 1
ATOM 714 N N . VAL A 1 94 ? -61.851 -24.092 114.193 1.00 77.56 94 VAL A N 1
ATOM 715 C CA . VAL A 1 94 ? -62.349 -25.465 114.394 1.00 77.56 94 VAL A CA 1
ATOM 716 C C . VAL A 1 94 ? -62.484 -25.779 115.887 1.00 77.56 94 VAL A C 1
ATOM 718 O O . VAL A 1 94 ? -61.521 -25.663 116.647 1.00 77.56 94 VAL A O 1
ATOM 721 N N . SER A 1 95 ? -63.654 -26.279 116.296 1.00 71.56 95 SER A N 1
ATOM 722 C CA . SER A 1 95 ? -63.907 -26.815 117.639 1.00 71.56 95 SER A CA 1
ATOM 723 C C . SER A 1 95 ? -63.982 -28.344 117.614 1.00 71.56 95 SER A C 1
ATOM 725 O O . SER A 1 95 ? -64.732 -28.923 116.828 1.00 71.56 95 SER A O 1
ATOM 727 N N . PHE A 1 96 ? -63.219 -29.009 118.486 1.00 78.50 96 PHE A N 1
ATOM 728 C CA . PHE A 1 96 ? -63.176 -30.472 118.579 1.00 78.50 96 PHE A CA 1
ATOM 729 C C . PHE A 1 96 ? -63.871 -30.976 119.862 1.00 78.50 96 PHE A C 1
ATOM 731 O O . PHE A 1 96 ? -63.618 -30.432 120.941 1.00 78.50 96 PHE A O 1
ATOM 738 N N . PRO A 1 97 ? -64.708 -32.033 119.798 1.00 76.94 97 PRO A N 1
ATOM 739 C CA . PRO A 1 97 ? -65.318 -32.657 120.978 1.00 76.94 97 PRO A CA 1
ATOM 740 C C . PRO A 1 97 ? -64.276 -33.268 121.934 1.00 76.94 97 PRO A C 1
ATOM 742 O O . PRO A 1 97 ? -63.289 -33.853 121.491 1.00 76.94 97 PRO A O 1
ATOM 745 N N . VAL A 1 98 ? -64.507 -33.190 123.252 1.00 70.56 98 VAL A N 1
ATOM 746 C CA . VAL A 1 98 ? -63.575 -33.715 124.272 1.00 70.56 98 VAL A CA 1
ATOM 747 C C . VAL A 1 98 ? -63.921 -35.165 124.630 1.00 70.56 98 VAL A C 1
ATOM 749 O O . VAL A 1 98 ? -65.023 -35.443 125.094 1.00 70.56 98 VAL A O 1
ATOM 752 N N . ALA A 1 99 ? -62.966 -36.083 124.460 1.00 75.69 99 ALA A N 1
ATOM 753 C CA . ALA A 1 99 ? -63.081 -37.491 124.850 1.00 75.69 99 ALA A CA 1
ATOM 754 C C . ALA A 1 99 ? -62.127 -37.833 126.010 1.00 75.69 99 ALA A C 1
ATOM 756 O O . ALA A 1 99 ? -61.079 -37.209 126.161 1.00 75.69 99 ALA A O 1
ATOM 757 N N . VAL A 1 100 ? -62.460 -38.862 126.806 1.00 70.69 100 VAL A N 1
ATOM 758 C CA . VAL A 1 100 ? -61.692 -39.303 128.001 1.00 70.69 100 VAL A CA 1
ATOM 759 C C . VAL A 1 100 ? -60.239 -39.690 127.666 1.00 70.69 100 VAL A C 1
ATOM 761 O O . VAL A 1 100 ? -59.366 -39.668 128.532 1.00 70.69 100 VAL A O 1
ATOM 764 N N . ARG A 1 101 ? -59.949 -40.000 126.398 1.00 65.88 101 ARG A N 1
ATOM 765 C CA . ARG A 1 101 ? -58.596 -40.209 125.873 1.00 65.88 101 ARG A CA 1
ATOM 766 C C . ARG A 1 101 ? -58.503 -39.546 124.502 1.00 65.88 101 ARG A C 1
ATOM 768 O O . ARG A 1 101 ? -59.187 -39.965 123.574 1.00 65.88 101 ARG A O 1
ATOM 775 N N . GLY A 1 102 ? -57.687 -38.507 124.383 1.00 78.25 102 GLY A N 1
ATOM 776 C CA . GLY A 1 102 ? -57.558 -37.717 123.162 1.00 78.25 102 GLY A CA 1
ATOM 777 C C . GLY A 1 102 ? -56.233 -36.967 123.107 1.00 78.25 102 GLY A C 1
ATOM 778 O O . GLY A 1 102 ? -55.439 -37.021 124.048 1.00 78.25 102 GLY A O 1
ATOM 779 N N . TYR A 1 103 ? -55.996 -36.289 121.985 1.00 78.88 103 TYR A N 1
ATOM 780 C CA . TYR A 1 103 ? -54.843 -35.407 121.830 1.00 78.88 103 TYR A CA 1
ATOM 781 C C . TYR A 1 103 ? -54.909 -34.263 122.846 1.00 78.88 103 TYR A C 1
ATOM 783 O O . TYR A 1 103 ? -55.987 -33.753 123.153 1.00 78.88 103 TYR A O 1
ATOM 791 N N . ASP A 1 104 ? -53.754 -33.858 123.371 1.00 79.38 104 ASP A N 1
ATOM 792 C CA . ASP A 1 104 ? -53.676 -32.729 124.293 1.00 79.38 104 ASP A CA 1
ATOM 793 C C . ASP A 1 104 ? -54.192 -31.460 123.604 1.00 79.38 104 ASP A C 1
ATOM 795 O O . ASP A 1 104 ? -53.628 -30.996 122.609 1.00 79.38 104 ASP A O 1
ATOM 799 N N . ARG A 1 105 ? -55.256 -30.881 124.167 1.00 82.12 105 ARG A N 1
ATOM 800 C CA . ARG A 1 105 ? -55.885 -29.651 123.686 1.00 82.12 105 ARG A CA 1
ATOM 801 C C . ARG A 1 105 ? -54.866 -28.528 123.494 1.00 82.12 105 ARG A C 1
ATOM 803 O O . ARG A 1 105 ? -54.911 -27.842 122.480 1.00 82.12 105 ARG A O 1
ATOM 810 N N . ARG A 1 106 ? -53.905 -28.367 124.413 1.00 82.31 106 ARG A N 1
ATOM 811 C CA . ARG A 1 106 ? -52.885 -27.307 124.307 1.00 82.31 106 ARG A C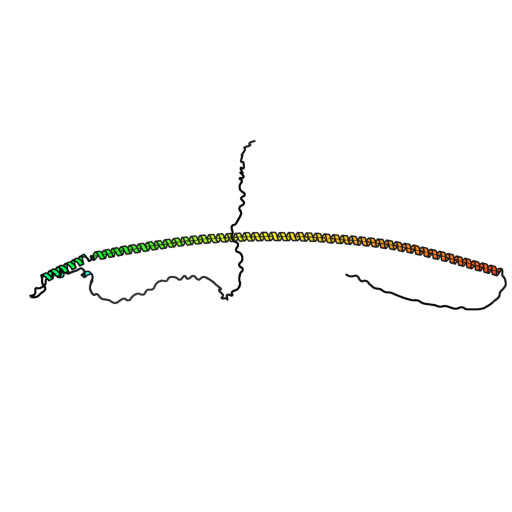A 1
ATOM 812 C C . ARG A 1 106 ? -51.928 -27.541 123.137 1.00 82.31 106 ARG A C 1
ATOM 814 O O . ARG A 1 106 ? -51.516 -26.581 122.481 1.00 82.31 106 ARG A O 1
ATOM 821 N N . ALA A 1 107 ? -51.587 -28.798 122.859 1.00 84.12 107 ALA A N 1
ATOM 822 C CA . ALA A 1 107 ? -50.742 -29.172 121.729 1.00 84.12 107 ALA A CA 1
ATOM 823 C C . ALA A 1 107 ? -51.473 -28.972 120.391 1.00 84.12 107 ALA A C 1
ATOM 825 O O . ALA A 1 107 ? -50.897 -28.413 119.456 1.00 84.12 107 ALA A O 1
ATOM 826 N N . VAL A 1 108 ? -52.753 -29.351 120.325 1.00 85.12 108 VAL A N 1
ATOM 827 C CA . VAL A 1 108 ? -53.614 -29.152 119.150 1.00 85.12 108 VAL A CA 1
ATOM 828 C C . VAL A 1 108 ? -53.835 -27.663 118.876 1.00 85.12 108 VAL A C 1
ATOM 830 O O . VAL A 1 108 ? -53.610 -27.228 117.753 1.00 85.12 108 VAL A O 1
ATOM 833 N N . ASP A 1 109 ? -54.142 -26.851 119.892 1.00 83.00 109 ASP A N 1
ATOM 834 C CA . ASP A 1 109 ? -54.293 -25.395 119.741 1.00 83.00 109 ASP A CA 1
ATOM 835 C C . ASP A 1 109 ? -53.001 -24.738 119.230 1.00 83.00 109 ASP A C 1
ATOM 837 O O . ASP A 1 109 ? -53.027 -23.824 118.403 1.00 83.00 109 ASP A O 1
ATOM 841 N N . THR A 1 110 ? -51.842 -25.206 119.703 1.00 86.31 110 THR A N 1
ATOM 842 C CA . THR A 1 110 ? -50.532 -24.719 119.242 1.00 86.31 110 THR A CA 1
ATOM 843 C C . THR A 1 110 ? -50.279 -25.102 117.784 1.00 86.31 110 THR A C 1
ATOM 845 O O . THR A 1 110 ? -49.762 -24.293 117.009 1.00 86.31 110 THR A O 1
ATOM 848 N N . TYR A 1 111 ? -50.670 -26.316 117.394 1.00 83.94 111 TYR A N 1
ATOM 849 C CA . TYR A 1 111 ? -50.570 -26.791 116.020 1.00 83.94 111 TYR A CA 1
ATOM 850 C C . TYR A 1 111 ? -51.514 -26.027 115.081 1.00 83.94 111 TYR A C 1
ATOM 852 O O . TYR A 1 111 ? -51.060 -25.537 114.051 1.00 83.94 111 TYR A O 1
ATOM 860 N N . ILE A 1 112 ? -52.777 -25.818 115.466 1.00 86.88 112 ILE A N 1
ATOM 861 C CA . ILE A 1 112 ? -53.760 -25.039 114.695 1.00 86.88 112 ILE A CA 1
ATOM 862 C C . ILE A 1 112 ? -53.280 -23.602 114.510 1.00 86.88 112 ILE A C 1
ATOM 864 O O . ILE A 1 112 ? -53.276 -23.100 113.391 1.00 86.88 112 ILE A O 1
ATOM 868 N N . LYS A 1 113 ? -52.771 -22.948 115.563 1.00 85.50 113 LYS A N 1
ATOM 869 C CA . LYS A 1 113 ? -52.175 -21.605 115.445 1.00 85.50 113 LYS A CA 1
ATOM 870 C C . LYS A 1 113 ? -51.006 -21.574 114.460 1.00 85.50 113 LYS A C 1
ATOM 872 O O . LYS A 1 113 ? -50.871 -20.610 113.709 1.00 85.50 113 LYS A O 1
ATOM 877 N N . ARG A 1 114 ? -50.174 -22.622 114.433 1.00 82.81 114 ARG A N 1
ATOM 878 C CA . ARG A 1 114 ? -49.074 -22.753 113.466 1.00 82.81 114 ARG A CA 1
ATOM 879 C C . ARG A 1 114 ? -49.599 -22.943 112.039 1.00 82.81 114 ARG A C 1
ATOM 881 O O . ARG A 1 114 ? -49.097 -22.285 111.137 1.00 82.81 114 ARG A O 1
ATOM 888 N N . VAL A 1 115 ? -50.619 -23.776 111.835 1.00 86.12 115 VAL A N 1
ATOM 889 C CA . VAL A 1 115 ? -51.241 -24.015 110.520 1.00 86.12 115 VAL A CA 1
ATOM 890 C C . VAL A 1 115 ? -51.965 -22.767 110.010 1.00 86.12 115 VAL A C 1
ATOM 892 O O . VAL A 1 115 ? -51.703 -22.340 108.890 1.00 86.12 115 VAL A O 1
ATOM 895 N N . ASN A 1 116 ? -52.781 -22.111 110.837 1.00 84.12 116 ASN A N 1
ATOM 896 C CA . ASN A 1 116 ? -53.453 -20.851 110.498 1.00 84.12 116 ASN A CA 1
ATOM 897 C C . ASN A 1 116 ? -52.449 -19.751 110.142 1.00 84.12 116 ASN A C 1
ATOM 899 O O . ASN A 1 116 ? -52.683 -18.967 109.223 1.00 84.12 116 ASN A O 1
ATOM 903 N N . ARG A 1 117 ? -51.295 -19.722 110.820 1.00 81.50 117 ARG A N 1
ATOM 904 C CA . ARG A 1 117 ? -50.195 -18.825 110.465 1.00 81.50 117 ARG A CA 1
ATOM 905 C C . ARG A 1 117 ? -49.595 -19.150 109.094 1.00 81.50 117 ARG A C 1
ATOM 907 O O . ARG A 1 117 ? -49.415 -18.230 108.307 1.00 81.50 117 ARG A O 1
ATOM 914 N N . VAL A 1 118 ? -49.341 -20.421 108.780 1.00 81.44 118 VAL A N 1
ATOM 915 C CA . VAL A 1 118 ? -48.848 -20.842 107.453 1.00 81.44 118 VAL A CA 1
ATOM 916 C C . VAL A 1 118 ? -49.865 -20.518 106.354 1.00 81.44 118 VAL A C 1
ATOM 918 O O . VAL A 1 118 ? -49.486 -20.042 105.289 1.00 81.44 118 VAL A O 1
ATOM 921 N N . ILE A 1 119 ? -51.159 -20.702 106.622 1.00 80.88 119 ILE A N 1
ATOM 922 C CA . ILE A 1 119 ? -52.246 -20.338 105.704 1.00 80.88 119 ILE A CA 1
ATOM 923 C C . ILE A 1 119 ? -52.260 -18.825 105.439 1.00 80.88 119 ILE A C 1
ATOM 925 O O . ILE A 1 119 ? -52.367 -18.399 104.289 1.00 80.88 119 ILE A O 1
ATOM 929 N N . ALA A 1 120 ? -52.131 -18.004 106.484 1.00 74.50 120 ALA A N 1
ATOM 930 C CA . ALA A 1 120 ? -52.057 -16.553 106.340 1.00 74.50 120 ALA A CA 1
ATOM 931 C C . ALA A 1 120 ? -50.790 -16.120 105.582 1.00 74.50 120 ALA A C 1
ATOM 933 O O . ALA A 1 120 ? -50.869 -15.292 104.677 1.00 74.50 120 ALA A O 1
ATOM 934 N N . GLU A 1 121 ? -49.637 -16.719 105.892 1.00 73.75 121 GLU A N 1
ATOM 935 C CA . GLU A 1 121 ? -48.375 -16.469 105.188 1.00 73.75 121 GLU A CA 1
ATOM 936 C C . GLU A 1 121 ? -48.463 -16.863 103.701 1.00 73.75 121 GLU A C 1
ATOM 938 O O . GLU A 1 121 ? -47.953 -16.137 102.850 1.00 73.75 121 GLU A O 1
ATOM 943 N N . LEU A 1 122 ? -49.166 -17.948 103.354 1.00 76.00 122 LEU A N 1
ATOM 944 C CA . LEU A 1 122 ? -49.405 -18.354 101.964 1.00 76.00 122 LEU A CA 1
ATOM 945 C C . LEU A 1 122 ? -50.320 -17.377 101.212 1.00 76.00 122 LEU A C 1
ATOM 947 O O . LEU A 1 122 ? -50.013 -17.032 100.074 1.00 76.00 122 LEU A O 1
ATOM 951 N N . LYS A 1 123 ? -51.385 -16.864 101.843 1.00 68.62 123 LYS A N 1
ATOM 952 C CA . LYS A 1 123 ? -52.259 -15.840 101.235 1.00 68.62 123 LYS A CA 1
ATOM 953 C C . LYS A 1 123 ? -51.563 -14.493 101.047 1.00 68.62 123 LYS A C 1
ATOM 955 O O . LYS A 1 123 ? -51.797 -13.825 100.049 1.00 68.62 123 LYS A O 1
ATOM 960 N N . VAL A 1 124 ? -50.704 -14.097 101.989 1.00 65.38 124 VAL A N 1
ATOM 961 C CA . VAL A 1 124 ? -49.915 -12.855 101.891 1.00 65.38 124 VAL A CA 1
ATOM 962 C C . VAL A 1 124 ? -48.832 -12.973 100.814 1.00 65.38 124 VAL A C 1
ATOM 964 O O . VAL A 1 124 ? -48.513 -11.986 100.157 1.00 65.38 124 VAL A O 1
ATOM 967 N N . ARG A 1 125 ? -48.273 -14.173 100.605 1.00 62.59 125 ARG A N 1
ATOM 968 C CA . ARG A 1 125 ? -47.267 -14.426 99.559 1.00 62.59 125 ARG A CA 1
ATOM 969 C C . ARG A 1 125 ? -47.873 -14.707 98.185 1.00 62.59 125 ARG A C 1
ATOM 971 O O . ARG A 1 125 ? -47.163 -14.576 97.190 1.00 62.59 125 ARG A O 1
ATOM 978 N N . SER A 1 126 ? -49.152 -15.069 98.098 1.00 62.62 126 SER A N 1
ATOM 979 C CA . SER A 1 126 ? -49.833 -15.200 96.814 1.00 62.62 126 SER A CA 1
ATOM 980 C C . SER A 1 126 ? -50.282 -13.833 96.300 1.00 62.62 126 SER A C 1
ATOM 982 O O . SER A 1 126 ? -51.050 -13.139 96.966 1.00 62.62 126 SER A O 1
ATOM 984 N N . SER A 1 127 ? -49.818 -13.439 95.113 1.00 56.50 127 SER A N 1
ATOM 985 C CA . SER A 1 127 ? -50.271 -12.197 94.475 1.00 56.50 127 SER A CA 1
ATOM 986 C C . SER A 1 127 ? -51.782 -12.249 94.178 1.00 56.50 127 SER A C 1
ATOM 988 O O . SER A 1 127 ? -52.242 -13.256 93.637 1.00 56.50 127 SER A O 1
ATOM 990 N N . PRO A 1 128 ? -52.569 -11.194 94.483 1.00 70.94 128 PRO A N 1
ATOM 991 C CA . PRO A 1 128 ? -54.006 -11.157 94.202 1.00 70.94 128 PRO A CA 1
ATOM 992 C C . PRO A 1 128 ? -54.333 -11.361 92.705 1.00 70.94 128 PRO A C 1
ATOM 994 O O . PRO A 1 128 ? -53.618 -10.820 91.860 1.00 70.94 128 PRO A O 1
ATOM 997 N N . PRO A 1 129 ? -55.450 -12.023 92.335 1.00 68.56 129 PRO A N 1
ATOM 998 C CA . PRO A 1 129 ? -55.824 -12.285 90.934 1.00 68.56 129 PRO A CA 1
ATOM 999 C C . PRO A 1 129 ? -55.917 -11.034 90.044 1.00 68.56 129 PRO A C 1
ATOM 1001 O O . PRO A 1 129 ? -55.669 -11.092 88.842 1.00 68.56 129 PRO A O 1
ATOM 1004 N N . ALA A 1 130 ? -56.251 -9.879 90.628 1.00 71.75 130 ALA A N 1
ATOM 1005 C CA . ALA A 1 130 ? -56.280 -8.597 89.925 1.00 71.75 130 ALA A CA 1
ATOM 1006 C C . ALA A 1 130 ? -54.882 -8.119 89.487 1.00 71.75 130 ALA A C 1
ATOM 1008 O O . ALA A 1 130 ? -54.752 -7.548 88.410 1.00 71.75 130 ALA A O 1
ATOM 1009 N N . ALA A 1 131 ? -53.836 -8.404 90.271 1.00 75.12 131 ALA A N 1
ATOM 1010 C CA . ALA A 1 131 ? -52.460 -8.055 89.921 1.00 75.12 131 ALA A CA 1
ATOM 1011 C C . ALA A 1 131 ? -51.947 -8.900 88.746 1.00 75.12 131 ALA A C 1
ATOM 1013 O O . ALA A 1 131 ? -51.233 -8.389 87.889 1.00 75.12 131 ALA A O 1
ATOM 1014 N N . VAL A 1 132 ? -52.359 -10.171 88.669 1.00 81.31 132 VAL A N 1
ATOM 1015 C CA . VAL A 1 132 ? -52.029 -11.053 87.539 1.00 81.31 132 VAL A CA 1
ATOM 1016 C C . VAL A 1 132 ? -52.729 -10.592 86.260 1.00 81.31 132 VAL A C 1
ATOM 1018 O O . VAL A 1 132 ? -52.078 -10.492 85.227 1.00 81.31 132 VAL A O 1
ATOM 1021 N N . ARG A 1 133 ? -54.023 -10.246 86.323 1.00 83.50 133 ARG A N 1
ATOM 1022 C CA . ARG A 1 133 ? -54.761 -9.704 85.166 1.00 83.50 133 ARG A CA 1
ATOM 1023 C C . ARG A 1 133 ? -54.163 -8.397 84.653 1.00 83.50 133 ARG A C 1
ATOM 1025 O O . ARG A 1 133 ? -53.920 -8.280 83.463 1.00 83.50 133 ARG A O 1
ATOM 1032 N N . HIS A 1 134 ? -53.842 -7.469 85.551 1.00 83.31 134 HIS A N 1
ATOM 1033 C CA . HIS A 1 134 ? -53.210 -6.205 85.179 1.00 83.31 134 HIS A CA 1
ATOM 1034 C C . HIS A 1 134 ? -51.797 -6.404 84.606 1.00 83.31 134 HIS A C 1
ATOM 1036 O O . HIS A 1 134 ? -51.391 -5.703 83.686 1.00 83.31 134 HIS A O 1
ATOM 1042 N N . ALA A 1 135 ? -51.028 -7.372 85.119 1.00 86.00 135 ALA A N 1
ATOM 1043 C CA . ALA A 1 135 ? -49.734 -7.728 84.539 1.00 86.00 135 ALA A CA 1
ATOM 1044 C C . ALA A 1 135 ? -49.878 -8.353 83.141 1.00 86.00 135 ALA A C 1
ATOM 1046 O O . ALA A 1 135 ? -49.033 -8.103 82.283 1.00 86.00 135 ALA A O 1
ATOM 1047 N N . LEU A 1 136 ? -50.940 -9.132 82.907 1.00 90.38 136 LEU A N 1
ATOM 1048 C CA . LEU A 1 136 ? -51.251 -9.708 81.601 1.00 90.38 136 LEU A CA 1
ATOM 1049 C C . LEU A 1 136 ? -51.692 -8.629 80.603 1.00 90.38 136 LEU A C 1
ATOM 1051 O O . LEU A 1 136 ? -51.112 -8.560 79.529 1.00 90.38 136 LEU A O 1
ATOM 1055 N N . GLU A 1 137 ? -52.611 -7.733 80.976 1.00 90.06 137 GLU A N 1
ATOM 1056 C CA . GLU A 1 137 ? -53.012 -6.581 80.147 1.00 90.06 137 GLU A CA 1
ATOM 1057 C C . GLU A 1 137 ? -51.809 -5.692 79.802 1.00 90.06 137 GLU A C 1
ATOM 1059 O O . GLU A 1 137 ? -51.611 -5.342 78.643 1.00 90.06 137 GLU A O 1
ATOM 1064 N N . GLN A 1 138 ? -50.932 -5.399 80.770 1.00 91.00 138 GLN A N 1
ATOM 1065 C CA . GLN A 1 138 ? -49.692 -4.665 80.497 1.00 91.00 138 GLN A CA 1
ATOM 1066 C C . GLN A 1 138 ? -48.735 -5.425 79.574 1.00 91.00 138 GLN A C 1
ATOM 1068 O O . GLN A 1 138 ? -48.001 -4.804 78.802 1.00 91.00 138 GLN A O 1
ATOM 1073 N N . ALA A 1 139 ? -48.669 -6.752 79.683 1.00 93.50 139 ALA A N 1
ATOM 1074 C CA . ALA A 1 139 ? -47.849 -7.568 78.797 1.00 93.50 139 ALA A CA 1
ATOM 1075 C C . ALA A 1 139 ? -48.428 -7.596 77.375 1.00 93.50 139 ALA A C 1
ATOM 1077 O O . ALA A 1 139 ? -47.664 -7.489 76.419 1.00 93.50 139 ALA A O 1
ATOM 1078 N N . GLU A 1 140 ? -49.752 -7.672 77.231 1.00 92.75 140 GLU A N 1
ATOM 1079 C CA . GLU A 1 140 ? -50.461 -7.607 75.951 1.00 92.75 140 GLU A CA 1
ATOM 1080 C C . GLU A 1 140 ? -50.305 -6.238 75.287 1.00 92.75 140 GLU A C 1
ATOM 1082 O O . GLU A 1 140 ? -49.971 -6.169 74.107 1.00 92.75 140 GLU A O 1
ATOM 1087 N N . GLU A 1 141 ? -50.452 -5.148 76.039 1.00 94.62 141 GLU A N 1
ATOM 1088 C CA . GLU A 1 141 ? -50.254 -3.786 75.538 1.00 94.62 141 GLU A CA 1
ATOM 1089 C C . GLU A 1 141 ? -48.806 -3.572 75.067 1.00 94.62 141 GLU A C 1
ATOM 1091 O O . GLU A 1 141 ? -48.563 -3.077 73.963 1.00 94.62 141 GLU A O 1
ATOM 1096 N N . LYS A 1 142 ? -47.821 -4.045 75.847 1.00 95.56 142 LYS A N 1
ATOM 1097 C CA . LYS A 1 142 ? -46.407 -4.044 75.433 1.00 95.56 142 LYS A CA 1
ATOM 1098 C C . LYS A 1 142 ? -46.173 -4.901 74.189 1.00 95.56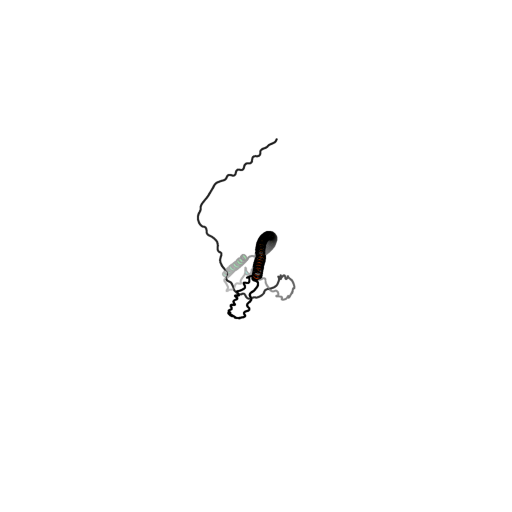 142 LYS A C 1
ATOM 1100 O O . LYS A 1 142 ? -45.430 -4.482 73.304 1.00 95.56 142 LYS A O 1
ATOM 1105 N N . ALA A 1 143 ? -46.796 -6.075 74.097 1.00 94.94 143 ALA A N 1
ATOM 1106 C CA . ALA A 1 143 ? -46.669 -6.954 72.938 1.00 94.94 143 ALA A CA 1
ATOM 1107 C C . ALA A 1 143 ? -47.265 -6.313 71.676 1.00 94.94 143 ALA A C 1
ATOM 1109 O O . ALA A 1 143 ? -46.630 -6.330 70.623 1.00 94.94 143 ALA A O 1
ATOM 1110 N N . GLN A 1 144 ? -48.438 -5.684 71.776 1.00 96.06 144 GLN A N 1
ATOM 1111 C CA . GLN A 1 144 ? -49.053 -4.946 70.671 1.00 96.06 144 GLN A CA 1
ATOM 1112 C C . GLN A 1 144 ? -48.196 -3.749 70.242 1.00 96.06 144 GLN A C 1
ATOM 1114 O O . GLN A 1 144 ? -48.015 -3.533 69.043 1.00 96.06 144 GLN A O 1
ATOM 1119 N N . GLY A 1 145 ? -47.609 -3.021 71.199 1.00 96.62 145 GLY A N 1
ATOM 1120 C CA . GLY A 1 145 ? -46.661 -1.940 70.925 1.00 96.62 145 GLY A CA 1
ATOM 1121 C C . GLY A 1 145 ? -45.425 -2.418 70.159 1.00 96.62 145 GLY A C 1
ATOM 1122 O O . GLY A 1 145 ? -45.053 -1.813 69.156 1.00 96.62 145 GLY A O 1
ATOM 1123 N N . LEU A 1 146 ? -44.834 -3.546 70.567 1.00 97.25 146 LEU A N 1
ATOM 1124 C CA . LEU A 1 146 ? -43.700 -4.155 69.865 1.00 97.25 146 LEU A CA 1
ATOM 1125 C C . LEU A 1 146 ? -44.074 -4.640 68.463 1.00 97.25 146 LEU A C 1
ATOM 1127 O O . LEU A 1 146 ? -43.312 -4.422 67.528 1.00 97.25 146 LEU A O 1
ATOM 1131 N N . LEU A 1 147 ? -45.240 -5.269 68.292 1.00 96.50 147 LEU A N 1
ATOM 1132 C CA . LEU A 1 147 ? -45.704 -5.722 66.978 1.00 96.50 147 LEU A CA 1
ATOM 1133 C C . LEU A 1 147 ? -45.966 -4.550 66.033 1.00 96.50 147 LEU A C 1
ATOM 1135 O O . LEU A 1 147 ? -45.636 -4.631 64.852 1.00 96.50 147 LEU A O 1
ATOM 1139 N N . ARG A 1 148 ? -46.538 -3.457 66.545 1.00 96.38 148 ARG A N 1
ATOM 1140 C CA . ARG A 1 148 ? -46.727 -2.229 65.773 1.00 96.38 148 ARG A CA 1
ATOM 1141 C C . ARG A 1 148 ? -45.385 -1.618 65.376 1.00 96.38 148 ARG A C 1
ATOM 1143 O O . ARG A 1 148 ? -45.187 -1.366 64.195 1.00 96.38 148 ARG A O 1
ATOM 1150 N N . ALA A 1 149 ? -44.458 -1.470 66.322 1.00 96.50 149 ALA A N 1
ATOM 1151 C CA . ALA A 1 149 ? -43.117 -0.958 66.047 1.00 96.50 149 ALA A CA 1
ATOM 1152 C C . ALA A 1 149 ? -42.352 -1.842 65.047 1.00 96.50 149 ALA A C 1
ATOM 1154 O O . ALA A 1 149 ? -41.670 -1.331 64.167 1.00 96.50 149 ALA A O 1
ATOM 1155 N N . ALA A 1 150 ? -42.497 -3.167 65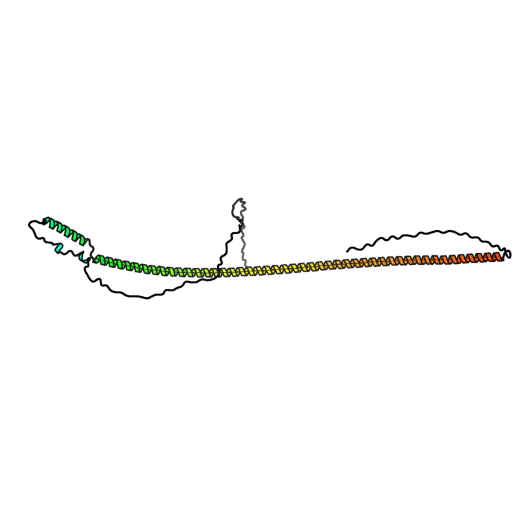.135 1.00 97.44 150 ALA A N 1
ATOM 1156 C CA . ALA A 1 150 ? -41.891 -4.099 64.189 1.00 97.44 150 ALA A CA 1
ATOM 1157 C C . ALA A 1 150 ? -42.487 -3.974 62.778 1.00 97.44 150 ALA A C 1
ATOM 1159 O O . ALA A 1 150 ? -41.749 -4.083 61.802 1.00 97.44 150 ALA A O 1
ATOM 1160 N N . ARG A 1 151 ? -43.801 -3.732 62.656 1.00 96.31 151 ARG A N 1
ATOM 1161 C CA . ARG A 1 151 ? -44.449 -3.469 61.359 1.00 96.31 151 ARG A CA 1
ATOM 1162 C C . ARG A 1 151 ? -43.989 -2.148 60.760 1.00 96.31 151 ARG A C 1
ATOM 1164 O O . ARG A 1 151 ? -43.559 -2.147 59.617 1.00 96.31 151 ARG A O 1
ATOM 1171 N N . GLU A 1 152 ? -44.012 -1.071 61.543 1.00 97.56 152 GLU A N 1
ATOM 1172 C CA . GLU A 1 152 ? -43.546 0.253 61.109 1.00 97.56 152 GLU A CA 1
ATOM 1173 C C . GLU A 1 152 ? -42.071 0.196 60.670 1.00 97.56 152 GLU A C 1
ATOM 1175 O O . GLU A 1 152 ? -41.731 0.658 59.584 1.00 97.56 152 GLU A O 1
ATOM 1180 N N . ALA A 1 153 ? -41.208 -0.477 61.440 1.00 97.44 153 ALA A N 1
ATOM 1181 C CA . ALA A 1 153 ? -39.811 -0.691 61.062 1.00 97.44 153 ALA A CA 1
ATOM 1182 C C . ALA A 1 153 ? -39.664 -1.558 59.798 1.00 97.44 153 ALA A C 1
ATOM 1184 O O . ALA A 1 153 ? -38.812 -1.287 58.957 1.00 97.44 153 ALA A O 1
ATOM 1185 N N . GLY A 1 154 ? -40.489 -2.597 59.637 1.00 98.00 154 GLY A N 1
ATOM 1186 C CA . GLY A 1 154 ? -40.506 -3.420 58.427 1.00 98.00 154 GLY A CA 1
ATOM 1187 C C . GLY A 1 154 ? -40.905 -2.621 57.184 1.00 98.00 154 GLY A C 1
ATOM 1188 O O . GLY A 1 154 ? -40.249 -2.727 56.149 1.00 98.00 154 GLY A O 1
ATOM 1189 N N . GLU A 1 155 ? -41.933 -1.779 57.293 1.00 97.38 155 GLU A N 1
ATOM 1190 C CA . GLU A 1 155 ? -42.377 -0.878 56.225 1.00 97.38 155 GLU A CA 1
ATOM 1191 C C . GLU A 1 155 ? -41.284 0.139 55.863 1.00 97.38 155 GLU A C 1
ATOM 1193 O O . GLU A 1 155 ? -40.965 0.315 54.685 1.00 97.38 155 GLU A O 1
ATOM 1198 N N . GLU A 1 156 ? -40.627 0.742 56.853 1.00 97.75 156 GLU A N 1
ATOM 1199 C CA . GLU A 1 156 ? -39.508 1.662 56.625 1.00 97.75 156 GLU A CA 1
ATOM 1200 C C . GLU A 1 156 ? -38.331 0.971 55.919 1.00 97.75 156 GLU A C 1
ATOM 1202 O O . GLU A 1 156 ? -37.802 1.487 54.933 1.00 97.75 156 GLU A O 1
ATOM 1207 N N . ILE A 1 157 ? -37.974 -0.246 56.340 1.00 97.94 157 ILE A N 1
ATOM 1208 C CA . ILE A 1 157 ? -36.935 -1.042 55.673 1.00 97.94 157 ILE A CA 1
ATOM 1209 C C . ILE A 1 157 ? -37.331 -1.340 54.224 1.00 97.94 157 ILE A C 1
ATOM 1211 O O . ILE A 1 157 ? -36.511 -1.175 53.324 1.00 97.94 157 ILE A O 1
ATOM 1215 N N . THR A 1 158 ? -38.575 -1.759 53.973 1.00 97.62 158 THR A N 1
ATOM 1216 C CA . THR A 1 158 ? -39.025 -2.112 52.614 1.00 97.62 158 THR A CA 1
ATOM 1217 C C . THR A 1 158 ? -39.039 -0.903 51.681 1.00 97.62 158 THR A C 1
ATOM 1219 O O . THR A 1 158 ? -38.552 -0.990 50.556 1.00 97.62 158 THR A O 1
ATOM 1222 N N . THR A 1 159 ? -39.522 0.244 52.159 1.00 98.06 159 THR A N 1
ATOM 1223 C CA . THR A 1 159 ? -39.566 1.489 51.382 1.00 98.06 159 THR A CA 1
ATOM 1224 C C . THR A 1 159 ? -38.166 2.047 51.130 1.00 98.06 159 THR A C 1
ATOM 1226 O O . THR A 1 159 ? -37.871 2.465 50.009 1.00 98.06 159 THR A O 1
ATOM 1229 N N . SER A 1 160 ? -37.271 1.991 52.124 1.00 97.75 160 SER A N 1
ATOM 1230 C CA . SER A 1 160 ? -35.863 2.367 51.956 1.00 97.75 160 SER A CA 1
ATOM 1231 C C . SER A 1 160 ? -35.153 1.453 50.959 1.00 97.75 160 SER A C 1
ATOM 1233 O O . SER A 1 160 ? -34.517 1.943 50.027 1.00 97.75 160 SER A O 1
ATOM 1235 N N . ALA A 1 161 ? -35.308 0.133 51.093 1.00 98.06 161 ALA A N 1
ATOM 1236 C CA . ALA A 1 161 ? -34.696 -0.842 50.193 1.00 98.06 161 ALA A CA 1
ATOM 1237 C C . ALA A 1 161 ? -35.202 -0.686 48.753 1.00 98.06 161 ALA A C 1
ATOM 1239 O O . ALA A 1 161 ? -34.410 -0.737 47.813 1.00 98.06 161 ALA A O 1
ATOM 1240 N N . GLN A 1 162 ? -36.504 -0.443 48.568 1.00 98.00 162 GLN A N 1
ATOM 1241 C CA . GLN A 1 162 ? -37.068 -0.187 47.247 1.00 98.00 162 GLN A CA 1
ATOM 1242 C C . GLN A 1 162 ? -36.494 1.096 46.636 1.00 98.00 162 GLN A C 1
ATOM 1244 O O . GLN A 1 162 ? -36.068 1.088 45.482 1.00 98.00 162 GLN A O 1
ATOM 1249 N N . ARG A 1 163 ? -36.405 2.180 47.414 1.00 98.25 163 ARG A N 1
ATOM 1250 C CA . ARG A 1 163 ? -35.824 3.446 46.952 1.00 98.25 163 ARG A CA 1
ATOM 1251 C C . ARG A 1 163 ? -34.349 3.302 46.579 1.00 98.25 163 ARG A C 1
ATOM 1253 O O . ARG A 1 163 ? -33.926 3.837 45.555 1.00 98.25 163 ARG A O 1
ATOM 1260 N N . GLU A 1 164 ? -33.561 2.598 47.385 1.00 98.06 164 GLU A N 1
ATOM 1261 C CA . GLU A 1 164 ? -32.151 2.327 47.085 1.00 98.06 164 GLU A CA 1
ATOM 1262 C C . GLU A 1 164 ? -31.994 1.452 45.839 1.00 98.06 164 GLU A C 1
ATOM 1264 O O . GLU A 1 164 ? -31.149 1.737 44.989 1.00 98.06 164 GLU A O 1
ATOM 1269 N N . ALA A 1 165 ? -32.835 0.426 45.678 1.00 98.25 165 ALA A N 1
ATOM 1270 C CA . ALA A 1 165 ? -32.843 -0.411 44.485 1.00 98.25 165 ALA A CA 1
ATOM 1271 C C . ALA A 1 165 ? -33.166 0.414 43.231 1.00 98.25 165 ALA A C 1
ATOM 1273 O O . ALA A 1 165 ? -32.425 0.359 42.250 1.00 98.25 165 ALA A O 1
ATOM 1274 N N . GLU A 1 166 ? -34.214 1.239 43.273 1.00 97.69 166 GLU A N 1
ATOM 1275 C CA . GLU A 1 166 ? -34.585 2.138 42.178 1.00 97.69 166 GLU A CA 1
ATOM 1276 C C . GLU A 1 166 ? -33.438 3.096 41.829 1.00 97.69 166 GLU A C 1
ATOM 1278 O O . GLU A 1 166 ? -33.067 3.208 40.659 1.00 97.69 166 GLU A O 1
ATOM 1283 N N . GLN A 1 167 ? -32.801 3.713 42.828 1.00 98.31 167 GLN A N 1
ATOM 1284 C CA . GLN A 1 167 ? -31.640 4.582 42.620 1.00 98.31 167 GLN A CA 1
ATOM 1285 C C . GLN A 1 167 ? -30.457 3.844 41.991 1.00 98.31 167 GLN A C 1
ATOM 1287 O O . GLN A 1 167 ? -29.843 4.361 41.057 1.00 98.31 167 GLN A O 1
ATOM 1292 N N . ASN A 1 168 ? -30.141 2.640 42.464 1.00 98.25 168 ASN A N 1
ATOM 1293 C CA . ASN A 1 168 ? -29.050 1.842 41.915 1.00 98.25 168 ASN A CA 1
ATOM 1294 C C . ASN A 1 168 ? -29.346 1.412 40.475 1.00 98.25 168 ASN A C 1
ATOM 1296 O O . ASN A 1 168 ? -28.468 1.509 39.621 1.00 98.25 168 ASN A O 1
ATOM 1300 N N . THR A 1 169 ? -30.586 1.018 40.165 1.00 98.19 169 THR A N 1
ATOM 1301 C CA . THR A 1 169 ? -30.965 0.697 38.781 1.00 98.19 169 THR A CA 1
ATOM 1302 C C . THR A 1 169 ? -30.932 1.922 37.871 1.00 98.19 169 THR A C 1
ATOM 1304 O O . THR A 1 169 ? -30.534 1.800 36.715 1.00 98.19 169 THR A O 1
ATOM 1307 N N . ALA A 1 170 ? -31.307 3.104 38.369 1.00 97.88 170 ALA A N 1
ATOM 1308 C CA . ALA A 1 170 ? -31.220 4.346 37.611 1.00 97.88 170 ALA A CA 1
ATOM 1309 C C . ALA A 1 170 ? -29.759 4.701 37.296 1.00 97.88 170 ALA A C 1
ATOM 1311 O O . ALA A 1 170 ? -29.450 4.966 36.137 1.00 97.88 170 ALA A O 1
ATOM 1312 N N . LYS A 1 171 ? -28.864 4.610 38.291 1.00 98.19 171 LYS A N 1
ATOM 1313 C CA . LYS A 1 171 ? -27.417 4.822 38.113 1.00 98.19 171 LYS A CA 1
ATOM 1314 C C . LYS A 1 171 ? -26.804 3.826 37.130 1.00 98.19 171 LYS A C 1
ATOM 1316 O O . LYS A 1 171 ? -26.132 4.229 36.188 1.00 98.19 171 LYS A O 1
ATOM 1321 N N . ALA A 1 172 ? -27.104 2.538 37.286 1.00 98.31 172 ALA A N 1
ATOM 1322 C CA . ALA A 1 172 ? -26.610 1.507 36.378 1.00 98.31 172 ALA A CA 1
ATOM 1323 C C . ALA A 1 172 ? -27.093 1.733 34.935 1.00 98.31 172 ALA A C 1
ATOM 1325 O O . ALA A 1 172 ? -26.337 1.530 33.989 1.00 98.31 172 ALA A O 1
ATOM 1326 N N . LYS A 1 173 ? -28.339 2.193 34.745 1.00 98.12 173 LYS A N 1
ATOM 1327 C CA . LYS A 1 173 ? -28.868 2.543 33.418 1.00 98.12 173 LYS A CA 1
ATOM 1328 C C . LYS A 1 173 ? -28.166 3.755 32.811 1.00 98.12 173 LYS A C 1
ATOM 1330 O O . LYS A 1 173 ? -27.877 3.725 31.618 1.00 98.12 173 LYS A O 1
ATOM 1335 N N . THR A 1 174 ? -27.899 4.801 33.594 1.00 98.44 174 THR A N 1
ATOM 1336 C CA . THR A 1 174 ? -27.168 5.978 33.099 1.00 98.44 174 THR A CA 1
ATOM 1337 C C . THR A 1 174 ? -25.729 5.628 32.746 1.00 98.44 174 THR A C 1
ATOM 1339 O O . THR A 1 174 ? -25.297 5.943 31.644 1.00 98.44 174 THR A O 1
ATOM 1342 N N . GLU A 1 175 ? -25.028 4.884 33.603 1.00 98.12 175 GLU A N 1
ATOM 1343 C CA . GLU A 1 175 ? -23.656 4.435 33.339 1.00 98.12 175 GLU A CA 1
ATOM 1344 C C . GLU A 1 175 ? -23.592 3.527 32.102 1.00 98.12 175 GLU A C 1
ATOM 1346 O O . GLU A 1 175 ? -22.727 3.697 31.245 1.00 98.12 175 GLU A O 1
ATOM 1351 N N . ALA A 1 176 ? -24.546 2.604 31.943 1.00 98.38 176 ALA A N 1
ATOM 1352 C CA . ALA A 1 176 ? -24.628 1.764 30.751 1.00 98.38 176 ALA A CA 1
ATOM 1353 C C . ALA A 1 176 ? -24.879 2.587 29.476 1.00 98.38 176 ALA A C 1
ATOM 1355 O O . ALA A 1 176 ? -24.265 2.321 28.444 1.00 98.38 176 ALA A O 1
ATOM 1356 N N . ALA A 1 177 ? -25.755 3.595 29.536 1.00 98.06 177 ALA A N 1
ATOM 1357 C CA . ALA A 1 177 ? -26.008 4.485 28.407 1.00 98.06 177 ALA A CA 1
ATOM 1358 C C . ALA A 1 177 ? -24.768 5.322 28.052 1.00 98.06 177 ALA A C 1
ATOM 1360 O O . ALA A 1 177 ? -24.430 5.437 26.875 1.00 98.06 177 ALA A O 1
ATOM 1361 N N . GLU A 1 178 ? -24.058 5.853 29.048 1.00 98.25 178 GLU A N 1
ATOM 1362 C CA . GLU A 1 178 ? -22.808 6.593 28.851 1.00 98.25 178 GLU A CA 1
ATOM 1363 C C . GLU A 1 178 ? -21.723 5.715 28.218 1.00 98.25 178 GLU A C 1
ATOM 1365 O O . GLU A 1 178 ? -21.081 6.128 27.252 1.00 98.25 178 GLU A O 1
ATOM 1370 N N . LEU A 1 179 ? -21.557 4.476 28.692 1.00 98.38 179 LEU A N 1
ATOM 1371 C CA . LEU A 1 179 ? -20.619 3.517 28.105 1.00 98.38 179 LEU A CA 1
ATOM 1372 C C . LEU A 1 179 ? -20.971 3.188 26.651 1.00 98.38 179 LEU A C 1
ATOM 1374 O O . LEU A 1 179 ? -20.079 3.147 25.804 1.00 98.38 179 LEU A O 1
ATOM 1378 N N . LEU A 1 180 ? -22.250 2.984 26.330 1.00 98.38 180 LEU A N 1
ATOM 1379 C CA . LEU A 1 180 ? -22.687 2.746 24.951 1.00 98.38 180 LEU A CA 1
ATOM 1380 C C . LEU A 1 180 ? -22.409 3.947 24.039 1.00 98.38 180 LEU A C 1
ATOM 1382 O O . LEU A 1 180 ? -21.912 3.766 22.929 1.00 98.38 180 LEU A O 1
ATOM 1386 N N . VAL A 1 181 ? -22.674 5.170 24.502 1.00 98.50 181 VAL A N 1
ATOM 1387 C CA . VAL A 1 181 ? -22.387 6.382 23.722 1.00 98.50 181 VAL A CA 1
ATOM 1388 C C . VAL A 1 181 ? -20.884 6.531 23.500 1.00 98.50 181 VAL A C 1
ATOM 1390 O O . VAL A 1 181 ? -20.459 6.698 22.359 1.00 98.50 181 VAL A O 1
ATOM 1393 N N . ASN A 1 182 ? -20.074 6.392 24.549 1.00 98.00 182 ASN A N 1
ATOM 1394 C CA . ASN A 1 182 ? -18.620 6.517 24.444 1.00 98.00 182 ASN A CA 1
ATOM 1395 C C . ASN A 1 182 ? -18.023 5.449 23.520 1.00 98.00 182 ASN A C 1
ATOM 1397 O O . ASN A 1 182 ? -17.264 5.778 22.615 1.00 98.00 182 ASN A O 1
ATOM 1401 N N . THR A 1 183 ? -18.425 4.186 23.678 1.00 98.31 183 THR A N 1
ATOM 1402 C CA . THR A 1 183 ? -17.947 3.102 22.805 1.00 98.31 183 THR A CA 1
ATOM 1403 C C . THR A 1 183 ? -18.387 3.286 21.356 1.00 98.31 183 THR A C 1
ATOM 1405 O O . THR A 1 183 ? -17.599 3.015 20.453 1.00 98.31 183 THR A O 1
ATOM 1408 N N . SER A 1 184 ? -19.602 3.790 21.107 1.00 98.00 184 SER A N 1
ATOM 1409 C CA . SER A 1 184 ? -20.043 4.112 19.746 1.00 98.00 184 SER A CA 1
ATOM 1410 C C . SER A 1 184 ? -19.230 5.258 19.135 1.00 98.00 184 SER A C 1
ATOM 1412 O O . SER A 1 184 ? -18.773 5.142 18.002 1.00 98.00 184 SER A O 1
ATOM 1414 N N . ALA A 1 185 ? -18.948 6.309 19.910 1.00 98.38 185 ALA A N 1
ATOM 1415 C CA . ALA A 1 185 ? -18.141 7.439 19.465 1.00 98.38 185 ALA A CA 1
ATOM 1416 C C . ALA A 1 185 ? -16.682 7.037 19.192 1.00 98.38 185 ALA A C 1
ATOM 1418 O O . ALA A 1 185 ? -16.075 7.515 18.233 1.00 98.38 185 ALA A O 1
ATOM 1419 N N . ASP A 1 186 ? -16.117 6.145 20.007 1.00 97.75 186 ASP A N 1
ATOM 1420 C CA . ASP A 1 186 ? -14.783 5.591 19.786 1.00 97.75 186 ASP A CA 1
ATOM 1421 C C . ASP A 1 186 ? -14.750 4.685 18.550 1.00 97.75 186 ASP A C 1
ATOM 1423 O O . ASP A 1 186 ? -13.818 4.780 17.753 1.00 97.75 186 ASP A O 1
ATOM 1427 N N . ALA A 1 187 ? -15.778 3.858 18.336 1.00 98.44 187 ALA A N 1
ATOM 1428 C CA . ALA A 1 187 ? -15.899 3.039 17.131 1.00 98.44 187 ALA A CA 1
ATOM 1429 C C . ALA A 1 187 ? -15.997 3.901 15.862 1.00 98.44 187 ALA A C 1
ATOM 1431 O O . ALA A 1 187 ? -15.316 3.617 14.875 1.00 98.44 187 ALA A O 1
ATOM 1432 N N . ASP A 1 188 ? -16.784 4.979 15.899 1.00 98.12 188 ASP A N 1
ATOM 14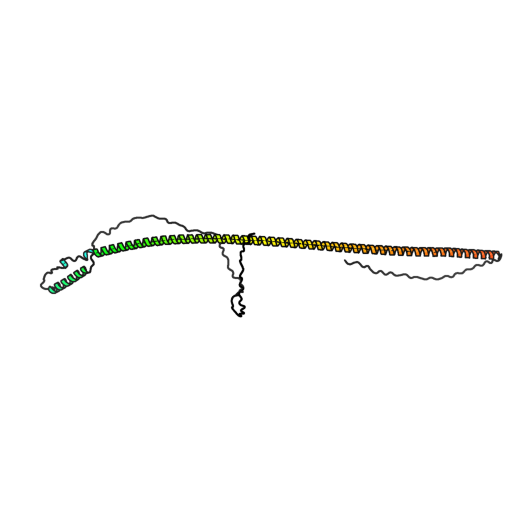33 C CA . ASP A 1 188 ? -16.897 5.931 14.793 1.00 98.12 188 ASP A CA 1
ATOM 1434 C C . ASP A 1 188 ? -15.572 6.658 14.533 1.00 98.12 188 ASP A C 1
ATOM 1436 O O . ASP A 1 188 ? -15.175 6.819 13.377 1.00 98.12 188 ASP A O 1
ATOM 1440 N N . ARG A 1 189 ? -14.841 7.039 15.591 1.00 98.56 189 ARG A N 1
ATOM 1441 C CA . ARG A 1 189 ? -13.511 7.654 15.468 1.00 98.56 189 ARG A CA 1
ATOM 1442 C C . ARG A 1 189 ? -12.508 6.699 14.829 1.00 98.56 189 ARG A C 1
ATOM 1444 O O . ARG A 1 189 ? -11.863 7.069 13.854 1.00 98.56 189 ARG A O 1
ATOM 1451 N N . ILE A 1 190 ? -12.425 5.464 15.325 1.00 98.62 190 ILE A N 1
ATOM 1452 C CA . ILE A 1 190 ? -11.531 4.432 14.780 1.00 98.62 190 ILE A CA 1
ATOM 1453 C C . ILE A 1 190 ? -11.869 4.157 13.313 1.00 98.62 190 ILE A C 1
ATOM 1455 O O . ILE A 1 190 ? -10.970 4.021 12.485 1.00 98.62 190 ILE A O 1
ATOM 1459 N N . LYS A 1 191 ? -13.160 4.102 12.966 1.00 98.38 191 LYS A N 1
ATOM 1460 C CA . LYS A 1 191 ? -13.593 3.916 11.580 1.00 98.38 191 LYS A CA 1
ATOM 1461 C C . LYS A 1 191 ? -13.168 5.087 10.693 1.00 98.38 191 LYS A C 1
ATOM 1463 O O . LYS A 1 191 ? -12.631 4.849 9.617 1.00 98.38 191 LYS A O 1
ATOM 1468 N N . ALA A 1 192 ? -13.358 6.325 11.145 1.00 98.44 192 ALA A N 1
ATOM 1469 C CA . ALA A 1 192 ? -12.939 7.509 10.399 1.00 98.44 192 ALA A CA 1
ATOM 1470 C C . ALA A 1 192 ? -11.415 7.557 10.194 1.00 98.44 192 ALA A C 1
ATOM 1472 O O . ALA A 1 192 ? -10.951 7.843 9.091 1.00 98.44 192 ALA A O 1
ATOM 1473 N N . GLU A 1 193 ? -10.634 7.224 11.225 1.00 98.44 193 GLU A N 1
ATOM 1474 C CA . GLU A 1 193 ? -9.173 7.127 11.136 1.00 98.44 193 GLU A CA 1
ATOM 1475 C C . GLU A 1 193 ? -8.740 6.028 10.156 1.00 98.44 193 GLU A C 1
ATOM 1477 O O . GLU A 1 193 ? -7.869 6.256 9.316 1.00 98.44 193 GLU A O 1
ATOM 1482 N N . ALA A 1 194 ? -9.379 4.856 10.203 1.00 98.62 194 ALA A N 1
ATOM 1483 C CA . ALA A 1 194 ? -9.112 3.767 9.269 1.00 98.62 194 ALA A CA 1
ATOM 1484 C C . ALA A 1 194 ? -9.456 4.152 7.821 1.00 98.62 194 ALA A C 1
ATOM 1486 O O . ALA A 1 194 ? -8.654 3.911 6.917 1.00 98.62 194 ALA A O 1
ATOM 1487 N N . ASP A 1 195 ? -10.607 4.789 7.595 1.00 98.31 195 ASP A N 1
ATOM 1488 C CA . ASP A 1 195 ? -11.023 5.266 6.274 1.00 98.31 195 ASP A CA 1
ATOM 1489 C C . ASP A 1 195 ? -10.040 6.320 5.733 1.00 98.31 195 ASP A C 1
ATOM 1491 O O . ASP A 1 195 ? -9.668 6.278 4.557 1.00 98.31 195 ASP A O 1
ATOM 1495 N N . GLN A 1 196 ? -9.548 7.218 6.593 1.00 98.69 196 GLN A N 1
ATOM 1496 C CA . GLN A 1 196 ? -8.535 8.209 6.230 1.00 98.69 196 GLN A CA 1
ATOM 1497 C C . GLN A 1 196 ? -7.186 7.559 5.892 1.00 98.69 196 GLN A C 1
ATOM 1499 O O . GLN A 1 196 ? -6.577 7.911 4.882 1.00 98.69 196 GLN A O 1
ATOM 1504 N N . LEU A 1 197 ? -6.726 6.588 6.686 1.00 98.50 197 LEU A N 1
ATOM 1505 C CA . LEU A 1 197 ? -5.500 5.837 6.399 1.00 98.50 197 LEU A CA 1
ATOM 1506 C C . LEU A 1 197 ? -5.602 5.090 5.067 1.00 98.50 197 LEU A C 1
ATOM 1508 O O . LEU A 1 197 ? -4.669 5.128 4.268 1.00 98.50 197 LEU A O 1
ATOM 1512 N N . MET A 1 198 ? -6.747 4.463 4.794 1.00 98.44 198 MET A N 1
ATOM 1513 C CA . MET A 1 198 ? -6.996 3.773 3.528 1.00 98.44 198 MET A CA 1
ATOM 1514 C C . MET A 1 198 ? -7.042 4.740 2.341 1.00 98.44 198 MET A C 1
ATOM 1516 O O . MET A 1 198 ? -6.531 4.411 1.271 1.00 98.44 198 MET A O 1
ATOM 1520 N N . ALA A 1 199 ? -7.631 5.928 2.508 1.00 98.44 199 ALA A N 1
ATOM 1521 C CA . ALA A 1 199 ? -7.631 6.962 1.478 1.00 98.44 199 ALA A CA 1
ATOM 1522 C C . ALA A 1 199 ? -6.207 7.458 1.185 1.00 98.44 199 ALA A C 1
ATOM 1524 O O . ALA A 1 199 ? -5.800 7.473 0.025 1.00 98.44 199 ALA A O 1
ATOM 1525 N N . ASN A 1 200 ? -5.430 7.770 2.226 1.00 98.25 200 ASN A N 1
ATOM 1526 C CA . ASN A 1 200 ? -4.039 8.201 2.090 1.00 98.25 200 ASN A CA 1
ATOM 1527 C C . ASN A 1 200 ? -3.187 7.122 1.407 1.00 98.25 200 ASN A C 1
ATOM 1529 O O . ASN A 1 200 ? -2.528 7.401 0.407 1.00 98.25 200 ASN A O 1
ATOM 1533 N N . ALA A 1 201 ? -3.278 5.870 1.864 1.00 98.56 201 ALA A N 1
ATOM 1534 C CA . ALA A 1 201 ? -2.547 4.751 1.274 1.00 98.56 201 ALA A CA 1
ATOM 1535 C C . ALA A 1 201 ? -2.898 4.539 -0.209 1.00 98.56 201 ALA A C 1
ATOM 1537 O O . ALA A 1 201 ? -2.016 4.252 -1.016 1.00 98.56 201 ALA A O 1
ATOM 1538 N N . ARG A 1 202 ? -4.171 4.719 -0.597 1.00 98.56 202 ARG A N 1
ATOM 1539 C CA . ARG A 1 202 ? -4.581 4.689 -2.012 1.00 98.56 202 ARG A CA 1
ATOM 1540 C C . ARG A 1 202 ? -3.954 5.829 -2.806 1.00 98.56 202 ARG A C 1
ATOM 1542 O O . ARG A 1 202 ? -3.382 5.570 -3.856 1.00 98.56 202 ARG A O 1
ATOM 1549 N N . THR A 1 203 ? -3.998 7.060 -2.294 1.00 98.62 203 THR A N 1
ATOM 1550 C CA . THR A 1 203 ? -3.391 8.207 -2.990 1.00 98.62 203 THR A CA 1
ATOM 1551 C C . THR A 1 203 ? -1.878 8.061 -3.152 1.00 98.62 203 THR A C 1
ATOM 1553 O O . THR A 1 203 ? -1.344 8.394 -4.207 1.00 98.62 203 THR A O 1
ATOM 1556 N N . GLU A 1 204 ? -1.187 7.519 -2.148 1.00 98.44 204 GLU A N 1
ATOM 1557 C CA . GLU A 1 204 ? 0.249 7.240 -2.217 1.00 98.44 204 GLU A CA 1
ATOM 1558 C C . GLU A 1 204 ? 0.561 6.128 -3.225 1.00 98.44 204 GLU A C 1
ATOM 1560 O O . GLU A 1 204 ? 1.499 6.260 -4.013 1.00 98.44 204 GLU A O 1
ATOM 1565 N N . ALA A 1 205 ? -0.244 5.061 -3.250 1.00 98.56 205 ALA A N 1
ATOM 1566 C CA . ALA A 1 205 ? -0.103 3.982 -4.222 1.00 98.56 205 ALA A CA 1
ATOM 1567 C C . ALA A 1 205 ? -0.324 4.478 -5.661 1.00 98.56 205 ALA A C 1
ATOM 1569 O O . ALA A 1 205 ? 0.496 4.196 -6.536 1.00 98.56 205 ALA A O 1
ATOM 1570 N N . ASP A 1 206 ? -1.377 5.262 -5.899 1.00 98.38 206 ASP A N 1
ATOM 1571 C CA . ASP A 1 206 ? -1.677 5.834 -7.215 1.00 98.38 206 ASP A CA 1
ATOM 1572 C C . ASP A 1 206 ? -0.561 6.785 -7.676 1.00 98.38 206 ASP A C 1
ATOM 1574 O O . ASP A 1 206 ? -0.124 6.726 -8.827 1.00 98.38 206 ASP A O 1
ATOM 1578 N N . ALA A 1 207 ? -0.031 7.614 -6.769 1.00 98.56 207 ALA A N 1
ATOM 1579 C CA . ALA A 1 207 ? 1.098 8.495 -7.057 1.00 98.56 207 ALA A CA 1
ATOM 1580 C C . ALA A 1 207 ? 2.380 7.712 -7.390 1.00 98.56 207 ALA A C 1
ATOM 1582 O O . ALA A 1 207 ? 3.100 8.072 -8.324 1.00 98.56 207 ALA A O 1
ATOM 1583 N N . ALA A 1 208 ? 2.661 6.625 -6.664 1.00 98.44 208 ALA A N 1
ATOM 1584 C CA . ALA A 1 208 ? 3.809 5.765 -6.933 1.00 98.44 208 ALA A CA 1
ATOM 1585 C C . ALA A 1 208 ? 3.696 5.071 -8.299 1.00 98.44 208 ALA A C 1
ATOM 1587 O O . ALA A 1 208 ? 4.674 5.029 -9.046 1.00 98.44 208 ALA A O 1
ATOM 1588 N N . VAL A 1 209 ? 2.504 4.581 -8.655 1.00 98.62 209 VAL A N 1
ATOM 1589 C CA . VAL A 1 209 ? 2.243 3.980 -9.972 1.00 98.62 209 VAL A CA 1
ATOM 1590 C C . VAL A 1 209 ? 2.402 5.012 -11.085 1.00 98.62 209 VAL A C 1
ATOM 1592 O O . VAL A 1 209 ? 3.083 4.728 -12.067 1.00 98.62 209 VAL A O 1
ATOM 1595 N N . ALA A 1 210 ? 1.837 6.212 -10.931 1.00 98.50 210 ALA A N 1
ATOM 1596 C CA . ALA A 1 210 ? 1.964 7.278 -11.924 1.00 98.50 210 ALA A CA 1
ATOM 1597 C C . ALA A 1 210 ? 3.431 7.683 -12.144 1.00 98.50 210 ALA A C 1
ATOM 1599 O O . ALA A 1 210 ? 3.876 7.824 -13.283 1.00 98.50 210 ALA A O 1
ATOM 1600 N N . LYS A 1 211 ? 4.206 7.801 -11.059 1.00 98.38 211 LYS A N 1
ATOM 1601 C CA . LYS A 1 211 ? 5.643 8.079 -11.132 1.00 98.38 211 LYS A CA 1
ATOM 1602 C C . LYS A 1 211 ? 6.399 6.965 -11.861 1.00 98.38 211 LYS A C 1
ATOM 1604 O O . LYS A 1 211 ? 7.148 7.254 -12.787 1.00 98.38 211 LYS A O 1
ATOM 1609 N N . ALA A 1 212 ? 6.162 5.706 -11.494 1.00 98.50 212 ALA A N 1
ATOM 1610 C CA . ALA A 1 212 ? 6.809 4.563 -12.135 1.00 98.50 212 ALA A CA 1
ATOM 1611 C C . ALA A 1 212 ? 6.459 4.453 -13.630 1.00 98.50 212 ALA A C 1
ATOM 1613 O O . ALA A 1 212 ? 7.309 4.082 -14.436 1.00 98.50 212 ALA A O 1
ATOM 1614 N N . GLN A 1 213 ? 5.223 4.788 -14.015 1.00 98.31 213 GLN A N 1
ATOM 1615 C CA . GLN A 1 213 ? 4.808 4.839 -15.419 1.00 98.31 213 GLN A CA 1
ATOM 1616 C C . GLN A 1 213 ? 5.533 5.951 -16.186 1.00 98.31 213 GLN A C 1
ATOM 1618 O O . GLN A 1 213 ? 6.055 5.678 -17.262 1.00 98.31 213 GLN A O 1
ATOM 1623 N N . SER A 1 214 ? 5.633 7.158 -15.616 1.00 98.56 214 SER A N 1
ATOM 1624 C CA . SER A 1 214 ? 6.383 8.269 -16.225 1.00 98.56 214 SER A CA 1
ATOM 1625 C C . SER A 1 214 ? 7.851 7.906 -16.441 1.00 98.56 214 SER A C 1
ATOM 1627 O O . SER A 1 214 ? 8.362 8.050 -17.546 1.00 98.56 214 SER A O 1
ATOM 1629 N N . GLU A 1 215 ? 8.513 7.364 -15.415 1.00 98.50 215 GLU A N 1
ATOM 1630 C CA . GLU A 1 215 ? 9.915 6.933 -15.501 1.00 98.50 215 GLU A CA 1
ATOM 1631 C C . GLU A 1 215 ? 10.098 5.821 -16.549 1.00 98.50 215 GLU A C 1
ATOM 1633 O O . GLU A 1 215 ? 11.046 5.842 -17.333 1.00 98.50 215 GLU A O 1
ATOM 1638 N N . ALA A 1 216 ? 9.171 4.860 -16.619 1.00 98.62 216 ALA A N 1
ATOM 1639 C CA . ALA A 1 216 ? 9.217 3.802 -17.624 1.00 98.62 216 ALA A CA 1
ATOM 1640 C C . ALA A 1 216 ? 9.029 4.333 -19.056 1.00 98.62 216 ALA A C 1
ATOM 1642 O O . ALA A 1 216 ? 9.684 3.844 -19.981 1.00 98.62 216 ALA A O 1
ATOM 1643 N N . ASP A 1 217 ? 8.143 5.308 -19.257 1.00 98.38 217 ASP A N 1
ATOM 1644 C CA . ASP A 1 217 ? 7.901 5.911 -20.567 1.00 98.38 217 ASP A CA 1
ATOM 1645 C C . ASP A 1 217 ? 9.067 6.808 -21.009 1.00 98.38 217 ASP A C 1
ATOM 1647 O O . ASP A 1 217 ? 9.448 6.769 -22.182 1.00 98.38 217 ASP A O 1
ATOM 1651 N N . GLU A 1 218 ? 9.699 7.529 -20.080 1.00 98.69 218 GLU A N 1
ATOM 1652 C CA . GLU A 1 218 ? 10.937 8.280 -20.323 1.00 98.69 218 GLU A CA 1
ATOM 1653 C C . GLU A 1 218 ? 12.077 7.354 -20.765 1.00 98.69 218 GLU A C 1
ATOM 1655 O O . GLU A 1 218 ? 12.658 7.562 -21.833 1.00 98.69 218 GLU A O 1
ATOM 1660 N N . LEU A 1 219 ? 12.330 6.268 -20.024 1.00 98.50 219 LEU A N 1
ATOM 1661 C CA . LEU A 1 219 ? 13.359 5.281 -20.376 1.00 98.50 219 LEU A CA 1
ATOM 1662 C C . LEU A 1 219 ? 13.097 4.630 -21.739 1.00 98.50 219 LEU A C 1
ATOM 1664 O O . LEU A 1 219 ? 14.022 4.392 -22.517 1.00 98.50 219 LEU A O 1
ATOM 1668 N N . ARG A 1 220 ? 11.831 4.344 -22.065 1.00 98.81 220 ARG A N 1
ATOM 1669 C CA . ARG A 1 220 ? 11.455 3.820 -23.388 1.00 98.81 220 ARG A CA 1
ATOM 1670 C C . ARG A 1 220 ? 11.710 4.832 -24.497 1.00 98.81 220 ARG A C 1
ATOM 1672 O O . ARG A 1 220 ? 12.148 4.435 -25.578 1.00 98.81 220 ARG A O 1
ATOM 1679 N N . ALA A 1 221 ? 11.402 6.105 -24.265 1.00 98.44 221 ALA A N 1
ATOM 1680 C CA . ALA A 1 221 ? 11.635 7.164 -25.238 1.00 98.44 221 ALA A CA 1
ATOM 1681 C C . ALA A 1 221 ? 13.136 7.353 -25.499 1.00 98.44 221 ALA A C 1
ATOM 1683 O O . ALA A 1 221 ? 13.544 7.413 -26.660 1.00 98.44 221 ALA A O 1
ATOM 1684 N N . GLU A 1 222 ? 13.948 7.361 -24.441 1.00 98.44 222 GLU A N 1
ATOM 1685 C CA . GLU A 1 222 ? 15.407 7.445 -24.518 1.00 98.44 222 GLU A CA 1
ATOM 1686 C C . GLU A 1 222 ? 16.000 6.243 -25.262 1.00 98.44 222 GLU A C 1
ATOM 1688 O O . GLU A 1 222 ? 16.649 6.419 -26.293 1.00 98.44 222 GLU A O 1
ATOM 1693 N N . ALA A 1 223 ? 15.668 5.016 -24.846 1.00 98.62 223 ALA A N 1
ATOM 1694 C CA . ALA A 1 223 ? 16.153 3.800 -25.500 1.00 98.62 223 ALA A CA 1
ATOM 1695 C C . ALA A 1 223 ? 15.767 3.743 -26.988 1.00 98.62 223 ALA A C 1
ATOM 1697 O O . ALA A 1 223 ? 16.551 3.315 -27.839 1.00 98.62 223 ALA A O 1
ATOM 1698 N N . LYS A 1 224 ? 14.558 4.204 -27.335 1.00 98.50 224 LYS A N 1
ATOM 1699 C CA . LYS A 1 224 ? 14.121 4.296 -28.731 1.00 98.50 224 LYS A CA 1
ATOM 1700 C C . LYS A 1 224 ? 14.932 5.332 -29.511 1.00 98.50 224 LYS A C 1
ATOM 1702 O O . LYS A 1 224 ? 15.293 5.058 -30.655 1.00 98.50 224 LYS A O 1
ATOM 1707 N N . ALA A 1 225 ? 15.213 6.495 -28.927 1.00 98.56 225 ALA A N 1
ATOM 1708 C CA . ALA A 1 225 ? 16.019 7.531 -29.566 1.00 98.56 225 ALA A CA 1
ATOM 1709 C C . ALA A 1 225 ? 17.466 7.060 -29.792 1.00 98.56 225 ALA A C 1
ATOM 1711 O O . ALA A 1 225 ? 18.012 7.251 -30.880 1.00 98.56 225 ALA A O 1
ATOM 1712 N N . GLU A 1 226 ? 18.065 6.376 -28.817 1.00 98.50 226 GLU A N 1
ATOM 1713 C CA . GLU A 1 226 ? 19.401 5.782 -28.941 1.00 98.50 226 GLU A CA 1
ATOM 1714 C C . GLU A 1 226 ? 19.454 4.693 -30.019 1.00 98.50 226 GLU A C 1
ATOM 1716 O O . GLU A 1 226 ? 20.346 4.695 -30.873 1.00 98.50 226 GLU A O 1
ATOM 1721 N N . ALA A 1 227 ? 18.466 3.794 -30.041 1.00 98.50 227 ALA A N 1
ATOM 1722 C CA . ALA A 1 227 ? 18.347 2.770 -31.078 1.00 98.50 227 ALA A CA 1
ATOM 1723 C C . ALA A 1 227 ? 18.203 3.390 -32.480 1.00 98.50 227 ALA A C 1
ATOM 1725 O O . ALA A 1 227 ? 18.811 2.931 -33.444 1.00 98.50 227 ALA A O 1
ATOM 1726 N N . GLN A 1 228 ? 17.433 4.471 -32.612 1.00 98.56 228 GLN A N 1
ATOM 1727 C CA . GLN A 1 228 ? 17.298 5.185 -33.883 1.00 98.56 228 GLN A CA 1
ATOM 1728 C C . GLN A 1 228 ? 18.595 5.888 -34.297 1.00 98.56 228 GLN A C 1
ATOM 1730 O O . GLN A 1 228 ? 18.958 5.845 -35.471 1.00 98.56 228 GLN A O 1
ATOM 1735 N N . ASN A 1 229 ? 19.317 6.495 -33.354 1.00 98.56 229 ASN A N 1
ATOM 1736 C CA . ASN A 1 229 ? 20.595 7.153 -33.624 1.00 98.56 229 ASN A CA 1
ATOM 1737 C C . ASN A 1 229 ? 21.660 6.141 -34.075 1.00 98.56 229 ASN A C 1
ATOM 1739 O O . ASN A 1 229 ? 22.312 6.330 -35.101 1.00 98.56 229 ASN A O 1
ATOM 1743 N N . THR A 1 230 ? 21.785 5.022 -33.361 1.00 98.50 230 THR A N 1
ATOM 1744 C CA . THR A 1 230 ? 22.708 3.939 -33.734 1.00 98.50 230 THR A CA 1
ATOM 1745 C C . THR A 1 230 ? 22.390 3.361 -35.111 1.00 98.50 230 THR A C 1
ATOM 1747 O O . THR A 1 230 ? 23.310 3.187 -35.911 1.00 98.50 230 THR A O 1
ATOM 1750 N N . LEU A 1 231 ? 21.110 3.147 -35.438 1.00 98.56 231 LEU A N 1
ATOM 1751 C CA . LEU A 1 231 ? 20.690 2.723 -36.777 1.00 98.56 231 LEU A CA 1
ATOM 1752 C C . LEU A 1 231 ? 21.045 3.756 -37.850 1.00 98.56 231 LEU A C 1
ATOM 1754 O O . LEU A 1 231 ? 21.640 3.392 -38.863 1.00 98.56 231 LEU A O 1
ATOM 1758 N N . ALA A 1 232 ? 20.729 5.034 -37.627 1.00 98.38 232 ALA A N 1
ATOM 1759 C CA . ALA A 1 232 ? 21.030 6.103 -38.576 1.00 98.38 232 ALA A CA 1
ATOM 1760 C C . ALA A 1 232 ? 22.540 6.225 -38.830 1.00 98.38 232 ALA A C 1
ATOM 1762 O O . ALA A 1 232 ? 22.978 6.354 -39.974 1.00 98.38 232 ALA A O 1
ATOM 1763 N N . ARG A 1 233 ? 23.353 6.117 -37.773 1.00 98.50 233 ARG A N 1
ATOM 1764 C CA . ARG A 1 233 ? 24.813 6.108 -37.881 1.00 98.50 233 ARG A CA 1
ATOM 1765 C C . ARG A 1 233 ? 25.316 4.894 -38.658 1.00 98.50 233 ARG A C 1
ATOM 1767 O O . ARG A 1 233 ? 26.132 5.056 -39.559 1.00 98.50 233 ARG A O 1
ATOM 1774 N N . ALA A 1 234 ? 24.835 3.695 -38.333 1.00 98.50 234 ALA A N 1
ATOM 1775 C CA . ALA A 1 234 ? 25.243 2.473 -39.021 1.00 98.50 234 ALA A CA 1
ATOM 1776 C C . ALA A 1 234 ? 24.898 2.523 -40.518 1.00 98.50 234 ALA A C 1
ATOM 1778 O O . ALA A 1 234 ? 25.717 2.133 -41.349 1.00 98.50 234 ALA A O 1
ATOM 1779 N N . GLN A 1 235 ? 23.722 3.057 -40.863 1.00 98.38 235 GLN A N 1
ATOM 1780 C CA . GLN A 1 235 ? 23.303 3.282 -42.247 1.00 98.38 235 GLN A CA 1
ATOM 1781 C C . GLN A 1 235 ? 24.218 4.283 -42.958 1.00 98.38 235 GLN A C 1
ATOM 1783 O O . GLN A 1 235 ? 24.756 3.958 -44.012 1.00 98.38 235 GLN A O 1
ATOM 1788 N N . ALA A 1 236 ? 24.486 5.444 -42.352 1.00 98.44 236 ALA A N 1
ATOM 1789 C CA . ALA A 1 236 ? 25.388 6.440 -42.931 1.00 98.44 236 ALA A CA 1
ATOM 1790 C C . ALA A 1 236 ? 26.810 5.889 -43.151 1.00 98.44 236 ALA A C 1
ATOM 1792 O O . ALA A 1 236 ? 27.428 6.138 -44.186 1.00 98.44 236 ALA A O 1
ATOM 1793 N N . GLU A 1 237 ? 27.331 5.101 -42.205 1.00 98.44 237 GLU A N 1
ATOM 1794 C CA . GLU A 1 237 ? 28.630 4.444 -42.361 1.00 98.44 237 GLU A CA 1
ATOM 1795 C C . GLU A 1 237 ? 28.615 3.367 -43.461 1.00 98.44 237 GLU A C 1
ATOM 1797 O O . GLU A 1 237 ? 29.612 3.195 -44.163 1.00 98.44 237 GLU A O 1
ATOM 1802 N N . ALA A 1 238 ? 27.515 2.625 -43.623 1.00 98.44 238 ALA A N 1
ATOM 1803 C CA . ALA A 1 238 ? 27.365 1.644 -44.697 1.00 98.44 238 ALA A CA 1
ATOM 1804 C C . ALA A 1 238 ? 27.304 2.317 -46.077 1.00 98.44 238 ALA A C 1
ATOM 1806 O O . ALA A 1 238 ? 28.009 1.889 -46.993 1.00 98.44 238 ALA A O 1
ATOM 1807 N N . ASP A 1 239 ? 26.537 3.399 -46.207 1.00 98.25 239 ASP A N 1
ATOM 1808 C CA . ASP A 1 239 ? 26.422 4.175 -47.444 1.00 98.25 239 ASP A CA 1
ATOM 1809 C C . ASP A 1 239 ? 27.770 4.776 -47.856 1.00 98.25 239 ASP A C 1
ATOM 1811 O O . ASP A 1 239 ? 28.170 4.688 -49.020 1.00 98.25 239 ASP A O 1
ATOM 1815 N N . GLU A 1 240 ? 28.523 5.314 -46.895 1.00 98.56 240 GLU A N 1
ATOM 1816 C CA . GLU A 1 240 ? 29.862 5.849 -47.138 1.00 98.56 240 GLU A CA 1
ATOM 1817 C C . GLU A 1 240 ? 30.853 4.752 -47.566 1.00 98.56 240 GLU A C 1
ATOM 1819 O O . GLU A 1 240 ? 31.621 4.952 -48.510 1.00 98.56 240 GLU A O 1
ATOM 1824 N N . ARG A 1 241 ? 30.816 3.564 -46.940 1.00 98.44 241 ARG A N 1
ATOM 1825 C CA . ARG A 1 241 ? 31.628 2.411 -47.380 1.00 98.44 241 ARG A CA 1
ATOM 1826 C C . ARG A 1 241 ? 31.268 1.991 -48.806 1.00 98.44 241 ARG A C 1
ATOM 1828 O O . ARG A 1 241 ? 32.162 1.767 -49.618 1.00 98.44 241 ARG A O 1
ATOM 1835 N N . MET A 1 242 ? 29.979 1.938 -49.135 1.00 98.38 242 MET A N 1
ATOM 1836 C CA . MET A 1 242 ? 29.516 1.602 -50.483 1.00 98.38 242 MET A CA 1
ATOM 1837 C C . MET A 1 242 ? 29.939 2.636 -51.525 1.00 98.38 242 MET A C 1
ATOM 1839 O O . MET A 1 242 ? 30.298 2.258 -52.640 1.00 98.38 242 MET A O 1
ATOM 1843 N N . ARG A 1 243 ? 29.905 3.929 -51.186 1.00 98.44 243 ARG A N 1
ATOM 1844 C CA . ARG A 1 243 ? 30.379 5.003 -52.067 1.00 98.44 243 ARG A CA 1
ATOM 1845 C C . ARG A 1 243 ? 31.867 4.841 -52.373 1.00 98.44 243 ARG A C 1
ATOM 1847 O O . ARG A 1 243 ? 32.230 4.837 -53.544 1.00 98.44 243 ARG A O 1
ATOM 1854 N N . ARG A 1 244 ? 32.696 4.612 -51.349 1.00 98.38 244 ARG A N 1
ATOM 1855 C CA . ARG A 1 244 ? 34.142 4.380 -51.518 1.00 98.38 244 ARG A CA 1
ATOM 1856 C C . ARG A 1 244 ? 34.435 3.173 -52.399 1.00 98.38 244 ARG A C 1
ATOM 1858 O O . ARG A 1 244 ? 35.174 3.302 -53.364 1.00 98.38 244 ARG A O 1
ATOM 1865 N N . LEU A 1 245 ? 33.790 2.036 -52.135 1.00 98.44 245 LEU A N 1
ATOM 1866 C CA . LEU A 1 245 ? 33.974 0.833 -52.951 1.00 98.44 245 LEU A CA 1
ATOM 1867 C C . LEU A 1 245 ? 33.559 1.055 -54.412 1.00 98.44 245 LEU A C 1
ATOM 1869 O O . LEU A 1 245 ? 34.213 0.557 -55.322 1.00 98.44 245 LEU A O 1
ATOM 1873 N N . LYS A 1 246 ? 32.484 1.813 -54.662 1.00 98.38 246 LYS A N 1
ATOM 1874 C CA . LYS A 1 246 ? 32.075 2.168 -56.030 1.00 98.38 246 LYS A CA 1
ATOM 1875 C C . LYS A 1 246 ? 33.108 3.054 -56.726 1.00 98.38 246 LYS A C 1
ATOM 1877 O O . LYS A 1 246 ? 33.370 2.837 -57.904 1.00 98.38 246 LYS A O 1
ATOM 1882 N N . GLU A 1 247 ? 33.674 4.027 -56.017 1.00 98.31 247 GLU A N 1
ATOM 1883 C CA . GLU A 1 247 ? 34.727 4.906 -56.539 1.00 98.31 247 GLU A CA 1
ATOM 1884 C C . GLU A 1 247 ? 36.010 4.124 -56.846 1.00 98.31 247 GLU A C 1
ATOM 1886 O O . GLU A 1 247 ? 36.561 4.268 -57.934 1.00 98.31 247 GLU A O 1
ATOM 1891 N N . GLU A 1 248 ? 36.432 3.229 -55.952 1.00 98.31 248 GLU A N 1
ATOM 1892 C CA . GLU A 1 248 ? 37.587 2.345 -56.159 1.00 98.31 248 GLU A CA 1
ATOM 1893 C C . GLU A 1 248 ? 37.383 1.404 -57.353 1.00 98.31 248 GLU A C 1
ATOM 1895 O O . GLU A 1 248 ? 38.268 1.271 -58.197 1.00 98.31 248 GLU A O 1
ATOM 1900 N N . LEU A 1 249 ? 36.201 0.788 -57.474 1.00 98.38 249 LEU A N 1
ATOM 1901 C CA . LEU A 1 249 ? 35.872 -0.066 -58.618 1.00 98.38 249 LEU A CA 1
ATOM 1902 C C . LEU A 1 249 ? 35.835 0.716 -59.935 1.00 98.38 249 LEU A C 1
ATOM 1904 O O . LEU A 1 249 ? 36.242 0.182 -60.966 1.00 98.38 249 LEU A O 1
ATOM 1908 N N . ALA A 1 250 ? 35.345 1.958 -59.918 1.00 98.00 250 ALA A N 1
ATOM 1909 C CA . ALA A 1 250 ? 35.343 2.819 -61.096 1.00 98.00 250 ALA A CA 1
ATOM 1910 C C . ALA A 1 250 ? 36.773 3.189 -61.516 1.00 98.00 250 ALA A C 1
ATOM 1912 O O . ALA A 1 250 ? 37.108 3.034 -62.688 1.00 98.00 250 ALA A O 1
ATOM 1913 N N . ALA A 1 251 ? 37.620 3.585 -60.562 1.00 97.88 251 ALA A N 1
ATOM 1914 C CA . ALA A 1 251 ? 39.023 3.905 -60.813 1.00 97.88 251 ALA A CA 1
ATOM 1915 C C . ALA A 1 251 ? 39.801 2.691 -61.349 1.00 97.88 251 ALA A C 1
ATOM 1917 O O . ALA A 1 251 ? 40.481 2.794 -62.366 1.00 97.88 251 ALA A O 1
ATOM 1918 N N . LEU A 1 252 ? 39.636 1.516 -60.728 1.00 98.00 252 LEU A N 1
ATOM 1919 C CA . LEU A 1 252 ? 40.287 0.281 -61.175 1.00 98.00 252 LEU A CA 1
ATOM 1920 C C . LEU A 1 252 ? 39.833 -0.127 -62.583 1.00 98.00 252 LEU A C 1
ATOM 1922 O O . LEU A 1 252 ? 40.619 -0.632 -63.385 1.00 98.00 252 LEU A O 1
ATOM 1926 N N . ARG A 1 253 ? 38.552 0.088 -62.900 1.00 98.25 253 ARG A N 1
ATOM 1927 C CA . ARG A 1 253 ? 38.020 -0.174 -64.237 1.00 98.25 253 ARG A CA 1
ATOM 1928 C C . ARG A 1 253 ? 38.606 0.779 -65.274 1.00 98.25 253 ARG A C 1
ATOM 1930 O O . ARG A 1 253 ? 38.977 0.317 -66.348 1.00 98.25 253 ARG A O 1
ATOM 1937 N N . GLU A 1 254 ? 38.688 2.070 -64.968 1.00 98.19 254 GLU A N 1
ATOM 1938 C CA . GLU A 1 254 ? 39.296 3.071 -65.851 1.00 98.19 254 GLU A CA 1
ATOM 1939 C C . GLU A 1 254 ? 40.779 2.763 -66.105 1.00 98.19 254 GLU A C 1
ATOM 1941 O O . GLU A 1 254 ? 41.234 2.800 -67.251 1.00 98.19 254 GLU A O 1
ATOM 1946 N N . GLU A 1 255 ? 41.517 2.363 -65.066 1.00 98.06 255 GLU A N 1
ATOM 1947 C CA . GLU A 1 255 ? 42.908 1.917 -65.178 1.00 98.06 255 GLU A CA 1
ATOM 1948 C C . GLU A 1 255 ? 43.030 0.684 -66.086 1.00 98.06 255 GLU A C 1
ATOM 1950 O O . GLU A 1 255 ? 43.843 0.666 -67.013 1.00 98.06 255 GLU A O 1
ATOM 1955 N N . ALA A 1 256 ? 42.182 -0.329 -65.886 1.00 98.06 256 ALA A N 1
ATOM 1956 C CA . ALA A 1 256 ? 42.173 -1.530 -66.717 1.00 98.06 256 ALA A CA 1
ATOM 1957 C C . ALA A 1 256 ? 41.793 -1.233 -68.180 1.00 98.06 256 ALA A C 1
ATOM 1959 O O . ALA A 1 256 ? 42.379 -1.805 -69.103 1.00 98.06 256 ALA A O 1
ATOM 1960 N N . GLU A 1 257 ? 40.826 -0.341 -68.414 1.00 98.06 257 GLU A N 1
ATOM 1961 C CA . GLU A 1 257 ? 40.422 0.085 -69.757 1.00 98.06 257 GLU A CA 1
ATOM 1962 C C . GLU A 1 257 ? 41.537 0.876 -70.454 1.00 98.06 257 GLU A C 1
ATOM 1964 O O . GLU A 1 257 ? 41.809 0.611 -71.629 1.00 98.06 257 GLU A O 1
ATOM 1969 N N . THR A 1 258 ? 42.231 1.755 -69.725 1.00 98.19 258 THR A N 1
ATOM 1970 C CA . THR A 1 258 ? 43.414 2.484 -70.207 1.00 98.19 258 THR A CA 1
ATOM 1971 C C . THR A 1 258 ? 44.523 1.511 -70.584 1.00 98.19 258 THR A C 1
ATOM 1973 O O . THR A 1 258 ? 44.994 1.521 -71.721 1.00 98.19 258 THR A O 1
ATOM 1976 N N . ARG A 1 259 ? 44.869 0.586 -69.680 1.00 97.88 259 ARG A N 1
ATOM 1977 C CA . ARG A 1 259 ? 45.900 -0.429 -69.915 1.00 97.88 259 ARG A CA 1
ATOM 1978 C C . ARG A 1 259 ? 45.578 -1.315 -71.115 1.00 97.88 259 ARG A C 1
ATOM 1980 O O . ARG A 1 259 ? 46.461 -1.662 -71.895 1.00 97.88 259 ARG A O 1
ATOM 1987 N N . ARG A 1 260 ? 44.308 -1.688 -71.282 1.00 98.19 260 ARG A N 1
ATOM 1988 C CA . ARG A 1 260 ? 43.846 -2.436 -72.457 1.00 98.19 260 ARG A CA 1
ATOM 1989 C C . ARG A 1 260 ? 43.999 -1.613 -73.737 1.00 98.19 260 ARG A C 1
ATOM 1991 O O . ARG A 1 260 ? 44.422 -2.171 -74.745 1.00 98.19 260 ARG A O 1
ATOM 1998 N N . GLY A 1 261 ? 43.659 -0.325 -73.701 1.00 98.00 261 GLY A N 1
ATOM 1999 C CA . GLY A 1 261 ? 43.841 0.594 -74.826 1.00 98.00 261 GLY A CA 1
ATOM 2000 C C . GLY A 1 261 ? 45.306 0.722 -75.246 1.00 98.00 261 GLY A C 1
ATOM 2001 O O . GLY A 1 261 ? 45.598 0.625 -76.434 1.00 98.00 261 GLY A O 1
ATOM 2002 N N . GLU A 1 262 ? 46.222 0.845 -74.280 1.00 97.88 262 GLU A N 1
ATOM 2003 C CA . GLU A 1 262 ? 47.675 0.829 -74.518 1.00 97.88 262 GLU A CA 1
ATOM 2004 C C . GLU A 1 262 ? 48.116 -0.468 -75.204 1.00 97.88 262 GLU A C 1
ATOM 2006 O O . GLU A 1 262 ? 48.702 -0.427 -76.281 1.00 97.88 262 GLU A O 1
ATOM 2011 N N . ILE A 1 263 ? 47.763 -1.626 -74.631 1.00 98.06 263 ILE A N 1
ATOM 2012 C CA . ILE A 1 263 ? 48.128 -2.937 -75.191 1.00 98.06 263 ILE A CA 1
ATOM 2013 C C . ILE A 1 263 ? 47.581 -3.097 -76.615 1.00 98.06 263 ILE A C 1
ATOM 2015 O O . ILE A 1 263 ? 48.262 -3.653 -77.478 1.00 98.06 263 ILE A O 1
ATOM 2019 N N . GLN A 1 264 ? 46.360 -2.627 -76.880 1.00 97.88 264 GLN A N 1
ATOM 2020 C CA . GLN A 1 264 ? 45.773 -2.687 -78.214 1.00 97.88 264 GLN A CA 1
ATOM 2021 C C . GLN A 1 264 ? 46.530 -1.792 -79.204 1.00 97.88 264 GLN A C 1
ATOM 2023 O O . GLN A 1 264 ? 46.839 -2.253 -80.301 1.00 97.88 264 GLN A O 1
ATOM 2028 N N . ALA A 1 265 ? 46.870 -0.560 -78.820 1.00 98.12 265 ALA A N 1
ATOM 2029 C CA . ALA A 1 265 ? 47.640 0.354 -79.661 1.00 98.12 265 ALA A CA 1
ATOM 2030 C C . ALA A 1 265 ? 49.045 -0.193 -79.964 1.00 98.12 265 ALA A C 1
ATOM 2032 O O . ALA A 1 265 ? 49.469 -0.186 -81.120 1.00 98.12 265 ALA A O 1
ATOM 2033 N N . ASP A 1 266 ? 49.728 -0.741 -78.955 1.00 97.81 266 ASP A N 1
ATOM 2034 C CA . ASP A 1 266 ? 51.023 -1.408 -79.117 1.00 97.81 266 ASP A CA 1
ATOM 2035 C C . ASP A 1 266 ? 50.905 -2.610 -80.063 1.00 97.81 266 ASP A C 1
ATOM 2037 O O . ASP A 1 266 ? 51.719 -2.791 -80.970 1.00 97.81 266 ASP A O 1
ATOM 2041 N N . THR A 1 267 ? 49.849 -3.413 -79.900 1.00 97.75 267 THR A N 1
ATOM 2042 C CA . THR A 1 267 ? 49.574 -4.558 -80.774 1.00 97.75 267 THR A CA 1
ATOM 2043 C C . THR A 1 267 ? 49.362 -4.098 -82.218 1.00 97.75 267 THR A C 1
ATOM 2045 O O . THR A 1 267 ? 49.977 -4.648 -83.131 1.00 97.75 267 THR A O 1
ATOM 2048 N N . GLU A 1 268 ? 48.538 -3.073 -82.448 1.00 97.69 268 GLU A N 1
ATOM 2049 C CA . GLU A 1 268 ? 48.294 -2.492 -83.776 1.00 97.69 268 GLU A CA 1
ATOM 2050 C C . GLU A 1 268 ? 49.577 -1.924 -84.406 1.00 97.69 268 GLU A C 1
ATOM 2052 O O . GLU A 1 268 ? 49.818 -2.136 -85.599 1.00 97.69 268 GLU A O 1
ATOM 2057 N N . ALA A 1 269 ? 50.434 -1.273 -83.614 1.00 97.38 269 ALA A N 1
ATOM 2058 C CA . ALA A 1 269 ? 51.729 -0.771 -84.066 1.00 97.38 269 ALA A CA 1
ATOM 2059 C C . ALA A 1 269 ? 52.656 -1.909 -84.525 1.00 97.38 269 ALA A C 1
ATOM 2061 O O . ALA A 1 269 ? 53.197 -1.842 -85.630 1.00 97.38 269 ALA A O 1
ATOM 2062 N N . VAL A 1 270 ? 52.764 -2.991 -83.744 1.00 97.88 270 VAL A N 1
ATOM 2063 C CA . VAL A 1 270 ? 53.550 -4.185 -84.108 1.00 97.88 270 VAL A CA 1
ATOM 2064 C C . VAL A 1 270 ? 53.003 -4.850 -85.375 1.00 97.88 270 VAL A C 1
ATOM 2066 O O . VAL A 1 270 ? 53.773 -5.266 -86.243 1.00 97.88 270 VAL A O 1
ATOM 2069 N N . TRP A 1 271 ? 51.678 -4.943 -85.535 1.00 97.00 271 TRP A N 1
ATOM 2070 C CA . TRP A 1 271 ? 51.080 -5.490 -86.759 1.00 97.00 271 TRP A CA 1
ATOM 2071 C C . TRP A 1 271 ? 51.373 -4.634 -87.988 1.00 97.00 271 TRP A C 1
ATOM 2073 O O . TRP A 1 271 ? 51.623 -5.185 -89.065 1.00 97.00 271 TRP A O 1
ATOM 2083 N N . LYS A 1 272 ? 51.364 -3.307 -87.835 1.00 97.12 272 LYS A N 1
ATOM 2084 C CA . LYS A 1 272 ? 51.715 -2.373 -88.904 1.00 97.12 272 LYS A CA 1
ATOM 2085 C C . LYS A 1 272 ? 53.185 -2.510 -89.299 1.00 97.12 272 LYS A C 1
ATOM 2087 O O . LYS A 1 272 ? 53.461 -2.694 -90.481 1.00 97.12 272 LYS A O 1
ATOM 2092 N N . GLU A 1 273 ? 54.095 -2.515 -88.327 1.00 96.88 273 GLU A N 1
ATOM 2093 C CA . GLU A 1 273 ? 55.529 -2.730 -88.563 1.00 96.88 273 GLU A CA 1
ATOM 2094 C C . GLU A 1 273 ? 55.778 -4.081 -89.244 1.00 96.88 273 GLU A C 1
ATOM 2096 O O . GLU A 1 273 ? 56.493 -4.162 -90.241 1.00 96.88 273 GLU A O 1
ATOM 2101 N N . ARG A 1 274 ? 55.115 -5.150 -88.782 1.00 97.38 274 ARG A N 1
ATOM 2102 C CA . ARG A 1 274 ? 55.184 -6.467 -89.426 1.00 97.38 274 ARG A CA 1
ATOM 2103 C C . ARG A 1 274 ? 54.708 -6.417 -90.878 1.00 97.38 274 ARG A C 1
ATOM 2105 O O . ARG A 1 274 ? 55.311 -7.072 -91.723 1.00 97.38 274 ARG A O 1
ATOM 2112 N N . HIS A 1 275 ? 53.621 -5.708 -91.177 1.00 97.38 275 HIS A N 1
ATOM 2113 C CA . HIS A 1 275 ? 53.125 -5.578 -92.547 1.00 97.38 275 HIS A CA 1
ATOM 2114 C C . HIS A 1 275 ? 54.122 -4.824 -93.436 1.00 97.38 275 HIS A C 1
ATOM 2116 O O . HIS A 1 275 ? 54.439 -5.308 -94.520 1.00 97.38 275 HIS A O 1
ATOM 2122 N N . GLU A 1 276 ? 54.667 -3.704 -92.955 1.00 96.25 276 GLU A N 1
ATOM 2123 C CA . GLU A 1 276 ? 55.708 -2.931 -93.647 1.00 96.25 276 GLU A CA 1
ATOM 2124 C C . GLU A 1 276 ? 56.962 -3.781 -93.898 1.00 96.25 276 GLU A C 1
ATOM 2126 O O . GLU A 1 276 ? 57.425 -3.868 -95.034 1.00 96.25 276 GLU A O 1
ATOM 2131 N N . LEU A 1 277 ? 57.441 -4.512 -92.886 1.00 97.06 277 LEU A N 1
ATOM 2132 C CA . LEU A 1 277 ? 58.575 -5.428 -93.012 1.00 97.06 277 LEU A CA 1
ATOM 2133 C C . LEU A 1 277 ? 58.305 -6.541 -94.034 1.00 97.06 277 LEU A C 1
ATOM 2135 O O . LEU A 1 277 ? 59.182 -6.885 -94.823 1.00 97.06 277 LEU A O 1
ATOM 2139 N N . LEU A 1 278 ? 57.102 -7.121 -94.042 1.00 96.75 278 LEU A N 1
ATOM 2140 C CA . LEU A 1 278 ? 56.728 -8.146 -95.020 1.00 96.75 278 LEU A CA 1
ATOM 2141 C C . LEU A 1 278 ? 56.647 -7.585 -96.448 1.00 96.75 278 LEU A C 1
ATOM 2143 O O . LEU A 1 278 ? 57.057 -8.274 -97.384 1.00 96.75 278 LEU A O 1
ATOM 2147 N N . GLU A 1 279 ? 56.156 -6.358 -96.633 1.00 96.44 279 GLU A N 1
ATOM 2148 C CA . GLU A 1 279 ? 56.177 -5.670 -97.932 1.00 96.44 279 GLU A CA 1
ATOM 2149 C C . GLU A 1 279 ? 57.612 -5.337 -98.371 1.00 96.44 279 GLU A C 1
ATOM 2151 O O . GLU A 1 279 ? 57.958 -5.517 -99.540 1.00 96.44 279 GLU A O 1
ATOM 2156 N N . ASP A 1 280 ? 58.481 -4.933 -97.444 1.00 95.69 280 ASP A N 1
ATOM 2157 C CA . ASP A 1 280 ? 59.903 -4.701 -97.705 1.00 95.69 280 ASP A CA 1
ATOM 2158 C C . ASP A 1 280 ? 60.627 -5.994 -98.093 1.00 95.69 280 ASP A C 1
ATOM 2160 O O . ASP A 1 280 ? 61.361 -6.015 -99.083 1.00 95.69 280 ASP A O 1
ATOM 2164 N N . VAL A 1 281 ? 60.373 -7.100 -97.387 1.00 96.19 281 VAL A N 1
ATOM 2165 C CA . VAL A 1 281 ? 60.878 -8.435 -97.747 1.00 96.19 281 VAL A CA 1
ATOM 2166 C C . VAL A 1 281 ? 60.365 -8.858 -99.121 1.00 96.19 281 VAL A C 1
ATOM 2168 O O . VAL A 1 281 ? 61.151 -9.349 -99.932 1.00 96.19 281 VAL A O 1
ATOM 2171 N N . ARG A 1 282 ? 59.084 -8.626 -99.437 1.00 94.06 282 ARG A N 1
ATOM 2172 C CA . ARG A 1 282 ? 58.527 -8.916 -100.767 1.00 94.06 282 ARG A CA 1
ATOM 2173 C C . ARG A 1 282 ? 59.193 -8.072 -101.855 1.00 94.06 282 ARG A C 1
ATOM 2175 O O . ARG A 1 282 ? 59.494 -8.610 -102.917 1.00 94.06 282 ARG A O 1
ATOM 2182 N N . ARG A 1 283 ? 59.473 -6.792 -101.591 1.00 93.94 283 ARG A N 1
ATOM 2183 C CA . ARG A 1 283 ? 60.185 -5.891 -102.513 1.00 93.94 283 ARG A CA 1
ATOM 2184 C C . ARG A 1 283 ? 61.639 -6.309 -102.721 1.00 93.94 283 ARG A C 1
ATOM 2186 O O . ARG A 1 283 ? 62.133 -6.283 -103.845 1.00 93.94 283 ARG A O 1
ATOM 2193 N N . MET A 1 284 ? 62.328 -6.720 -101.655 1.00 93.00 284 MET A N 1
ATOM 2194 C CA . MET A 1 284 ? 63.675 -7.287 -101.753 1.00 93.00 284 MET A CA 1
ATOM 2195 C C . MET A 1 284 ? 63.662 -8.582 -102.567 1.00 93.00 284 MET A C 1
ATOM 2197 O O . MET A 1 284 ? 64.484 -8.740 -103.465 1.00 93.00 284 MET A O 1
ATOM 2201 N N . ALA A 1 285 ? 62.703 -9.477 -102.315 1.00 93.38 285 ALA A N 1
ATOM 2202 C CA . ALA A 1 285 ? 62.544 -10.712 -103.073 1.00 93.38 285 ALA A CA 1
ATOM 2203 C C . ALA A 1 285 ? 62.244 -10.444 -104.558 1.00 93.38 285 ALA A C 1
ATOM 2205 O O . ALA A 1 285 ? 62.880 -11.056 -105.413 1.00 93.38 285 ALA A O 1
ATOM 2206 N N . SER A 1 286 ? 61.349 -9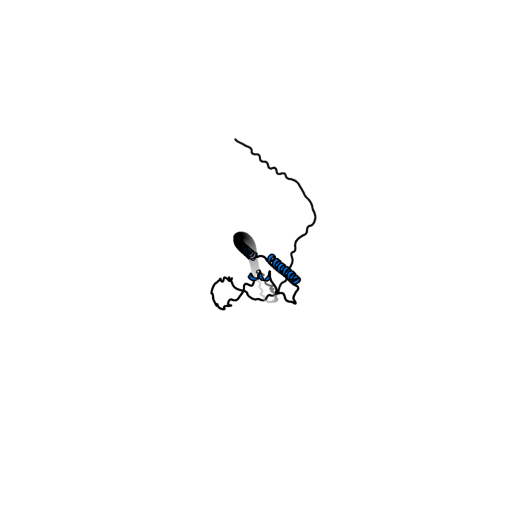.504 -104.888 1.00 92.69 286 SER A N 1
ATOM 2207 C CA . SER A 1 286 ? 61.085 -9.129 -106.283 1.00 92.69 286 SER A CA 1
ATOM 2208 C C . SER A 1 286 ? 62.316 -8.509 -106.947 1.00 92.69 286 SER A C 1
ATOM 2210 O O . SER A 1 286 ? 62.647 -8.885 -108.063 1.00 92.69 286 SER A O 1
ATOM 2212 N N . GLY A 1 287 ? 63.058 -7.644 -106.247 1.00 91.06 287 GLY A N 1
ATOM 2213 C CA . GLY A 1 287 ? 64.317 -7.087 -106.749 1.00 91.06 287 GLY A CA 1
ATOM 2214 C C . GLY A 1 287 ? 65.403 -8.146 -106.972 1.00 91.06 287 GLY A C 1
ATOM 2215 O O . GLY A 1 287 ? 66.135 -8.076 -107.957 1.00 91.06 287 GLY A O 1
ATOM 2216 N N . LEU A 1 288 ? 65.491 -9.160 -106.102 1.00 90.81 288 LEU A N 1
ATOM 2217 C CA . LEU A 1 288 ? 66.369 -10.319 -106.298 1.00 90.81 288 LEU A CA 1
ATOM 2218 C C . LEU A 1 288 ? 65.942 -11.151 -107.515 1.00 90.81 288 LEU A C 1
ATOM 2220 O O . LEU A 1 288 ? 66.803 -11.565 -108.289 1.00 90.81 288 LEU A O 1
ATOM 2224 N N . VAL A 1 289 ? 64.636 -11.356 -107.718 1.00 89.56 289 VAL A N 1
ATOM 2225 C CA . VAL A 1 289 ? 64.088 -12.016 -108.915 1.00 89.56 289 VAL A CA 1
ATOM 2226 C C . VAL A 1 289 ? 64.405 -11.210 -110.176 1.00 89.56 289 VAL A C 1
ATOM 2228 O O . VAL A 1 289 ? 64.870 -11.784 -111.157 1.00 89.56 289 VAL A O 1
ATOM 2231 N N . ASP A 1 290 ? 64.238 -9.890 -110.158 1.00 87.38 290 ASP A N 1
ATOM 2232 C CA . ASP A 1 290 ? 64.559 -9.015 -111.289 1.00 87.38 290 ASP A CA 1
ATOM 2233 C C . ASP A 1 290 ? 66.060 -9.010 -111.597 1.00 87.38 290 ASP A C 1
ATOM 2235 O O . ASP A 1 290 ? 66.460 -9.087 -112.759 1.00 87.38 290 ASP A O 1
ATOM 2239 N N . LEU A 1 291 ? 66.912 -8.984 -110.567 1.00 88.31 291 LEU A N 1
ATOM 2240 C CA . LEU A 1 291 ? 68.361 -9.094 -110.721 1.00 88.31 291 LEU A CA 1
ATOM 2241 C C . LEU A 1 291 ? 68.756 -10.450 -111.317 1.00 88.31 291 LEU A C 1
ATOM 2243 O O . LEU A 1 291 ? 69.600 -10.493 -112.218 1.00 88.31 291 LEU A O 1
ATOM 2247 N N . ALA A 1 292 ? 68.143 -11.538 -110.843 1.00 83.81 292 ALA A N 1
ATOM 2248 C CA . ALA A 1 292 ? 68.347 -12.883 -111.367 1.00 83.81 292 ALA A CA 1
ATOM 2249 C C . ALA A 1 292 ? 67.873 -12.995 -112.824 1.00 83.81 292 ALA A C 1
ATOM 2251 O O . ALA A 1 292 ? 68.618 -13.499 -113.660 1.00 83.81 292 ALA A O 1
ATOM 2252 N N . ASN A 1 293 ? 66.705 -12.444 -113.168 1.00 80.19 293 ASN A N 1
ATOM 2253 C CA . ASN A 1 293 ? 66.193 -12.386 -114.540 1.00 80.19 293 ASN A CA 1
ATOM 2254 C C . ASN A 1 293 ? 67.087 -11.533 -115.450 1.00 80.19 293 ASN A C 1
ATOM 2256 O O . ASN A 1 293 ? 67.388 -11.935 -116.571 1.00 80.19 293 ASN A O 1
ATOM 2260 N N . ALA A 1 294 ? 67.582 -10.388 -114.975 1.00 75.62 294 ALA A N 1
ATOM 2261 C CA . ALA A 1 294 ? 68.530 -9.557 -115.713 1.00 75.62 294 ALA A CA 1
ATOM 2262 C C . ALA A 1 294 ? 69.887 -10.259 -115.898 1.00 75.62 294 ALA A C 1
ATOM 2264 O O . ALA A 1 294 ? 70.526 -10.110 -116.939 1.00 75.62 294 ALA A O 1
ATOM 2265 N N . ALA A 1 295 ? 70.341 -11.038 -114.911 1.00 70.25 295 ALA A N 1
ATOM 2266 C CA . ALA A 1 295 ? 71.528 -11.878 -115.032 1.00 70.25 295 ALA A CA 1
ATOM 2267 C C . ALA A 1 295 ? 71.305 -13.044 -116.007 1.00 70.25 295 ALA A C 1
ATOM 2269 O O . ALA A 1 295 ? 72.173 -13.291 -116.840 1.00 70.25 295 ALA A O 1
ATOM 2270 N N . ALA A 1 296 ? 70.142 -13.696 -115.979 1.00 66.06 296 ALA A N 1
ATOM 2271 C CA . ALA A 1 296 ? 69.751 -14.734 -116.931 1.00 66.06 296 ALA A CA 1
ATOM 2272 C C . ALA A 1 296 ? 69.638 -14.181 -118.364 1.00 66.06 296 ALA A C 1
ATOM 2274 O O . ALA A 1 296 ? 70.131 -14.804 -119.298 1.00 66.06 296 ALA A O 1
ATOM 2275 N N . ALA A 1 297 ? 69.108 -12.966 -118.539 1.00 63.12 297 ALA A N 1
ATOM 2276 C CA . ALA A 1 297 ? 69.058 -12.269 -119.826 1.00 63.12 297 ALA A CA 1
ATOM 2277 C C . ALA A 1 297 ? 70.454 -11.874 -120.352 1.00 63.12 297 ALA A C 1
ATOM 2279 O O . ALA A 1 297 ? 70.677 -11.869 -121.560 1.00 63.12 297 ALA A O 1
ATOM 2280 N N . ARG A 1 298 ? 71.418 -11.592 -119.460 1.00 58.09 298 ARG A N 1
ATOM 2281 C CA . ARG A 1 298 ? 72.847 -11.440 -119.812 1.00 58.09 298 ARG A CA 1
ATOM 2282 C C . ARG A 1 298 ? 73.543 -12.779 -120.081 1.00 58.09 298 ARG A C 1
ATOM 2284 O O . ARG A 1 298 ? 74.577 -12.800 -120.738 1.00 58.09 298 ARG A O 1
ATOM 2291 N N . SER A 1 299 ? 72.972 -13.875 -119.593 1.00 47.06 299 SER A N 1
ATOM 2292 C CA . SER A 1 299 ? 73.514 -15.236 -119.658 1.00 47.06 299 SER A CA 1
ATOM 2293 C C . SER A 1 299 ? 72.731 -16.106 -120.638 1.00 47.06 299 SER A C 1
ATOM 2295 O O . SER A 1 299 ? 72.440 -17.263 -120.341 1.00 47.06 299 SER A O 1
ATOM 2297 N N . GLY A 1 300 ? 72.368 -15.565 -121.803 1.00 38.50 300 GLY A N 1
ATOM 2298 C CA . GLY A 1 300 ? 71.759 -16.354 -122.868 1.00 38.50 300 GLY A CA 1
ATOM 2299 C C . GLY A 1 300 ? 72.608 -17.582 -123.215 1.00 38.50 300 GLY A C 1
ATOM 2300 O O . GLY A 1 300 ? 73.566 -17.478 -123.975 1.00 38.50 300 GLY A O 1
ATOM 2301 N N . GLY A 1 301 ? 72.207 -18.736 -122.674 1.00 39.38 301 GLY A N 1
ATOM 2302 C CA . GLY A 1 301 ? 72.523 -20.070 -123.171 1.00 39.38 301 GLY A CA 1
ATOM 2303 C C . GLY A 1 301 ? 73.506 -20.901 -122.345 1.00 39.38 301 GLY A C 1
ATOM 2304 O O . GLY A 1 301 ? 74.648 -21.063 -122.767 1.00 39.38 301 GLY A O 1
ATOM 2305 N N . ARG A 1 302 ? 73.027 -21.562 -121.277 1.00 30.94 302 ARG A N 1
ATOM 2306 C CA . ARG A 1 302 ? 73.345 -22.985 -121.034 1.00 30.94 302 ARG A CA 1
ATOM 2307 C C . ARG A 1 302 ? 72.373 -23.655 -120.049 1.00 30.94 302 ARG A C 1
ATOM 2309 O O . ARG A 1 302 ? 72.430 -23.403 -118.852 1.00 30.94 302 ARG A O 1
ATOM 2316 N N . GLU A 1 303 ? 71.542 -24.558 -120.564 1.00 38.28 303 GLU A N 1
ATOM 2317 C CA . GLU A 1 303 ? 71.006 -25.700 -119.805 1.00 38.28 303 GLU A CA 1
ATOM 2318 C C . GLU A 1 303 ? 72.157 -26.642 -119.397 1.00 38.28 303 GLU A C 1
ATOM 2320 O O . GLU A 1 303 ? 73.140 -26.793 -120.135 1.00 38.28 303 GLU A O 1
ATOM 2325 N N . PRO A 1 304 ? 72.030 -27.328 -118.252 1.00 42.91 304 PRO A N 1
ATOM 2326 C CA . PRO A 1 304 ? 71.604 -28.716 -118.368 1.00 42.91 304 PRO A CA 1
ATOM 2327 C C . PRO A 1 304 ? 70.540 -29.126 -117.347 1.00 42.91 304 PRO A C 1
ATOM 2329 O O . PRO A 1 304 ? 70.546 -28.731 -116.183 1.00 42.91 304 PRO A O 1
ATOM 2332 N N . ALA A 1 305 ? 69.663 -29.993 -117.839 1.00 35.56 305 ALA A N 1
ATOM 2333 C CA . ALA A 1 305 ? 68.811 -30.890 -117.084 1.00 35.56 305 ALA A CA 1
ATOM 2334 C C . ALA A 1 305 ? 69.599 -31.754 -116.079 1.00 35.56 305 ALA A C 1
ATOM 2336 O O . ALA A 1 305 ? 70.760 -32.092 -116.320 1.00 35.56 305 ALA A O 1
ATOM 2337 N N . GLY A 1 306 ? 68.936 -32.187 -115.003 1.00 30.42 306 GLY A N 1
ATOM 2338 C CA . GLY A 1 306 ? 69.482 -33.185 -114.082 1.00 30.42 306 GLY A CA 1
ATOM 2339 C C . GLY A 1 306 ? 68.640 -33.407 -112.826 1.00 30.42 306 GLY A C 1
ATOM 2340 O O . GLY A 1 306 ? 68.753 -32.668 -111.860 1.00 30.42 306 GLY A O 1
ATOM 2341 N N . SER A 1 307 ? 67.809 -34.441 -112.893 1.00 32.75 307 SER A N 1
ATOM 2342 C CA . SER A 1 307 ? 67.059 -35.168 -111.856 1.00 32.75 307 SER A CA 1
ATOM 2343 C C . SER A 1 307 ? 67.829 -35.602 -110.594 1.00 32.75 307 SER A C 1
ATOM 2345 O O . SER A 1 307 ? 69.030 -35.847 -110.673 1.00 32.75 307 SER A O 1
ATOM 2347 N N . GLY A 1 308 ? 67.078 -35.892 -109.519 1.00 32.56 308 GLY A N 1
ATOM 2348 C CA . GLY A 1 308 ? 67.461 -36.763 -108.386 1.00 32.56 308 GLY A CA 1
ATOM 2349 C C . GLY A 1 308 ? 67.235 -36.069 -107.039 1.00 32.56 308 GLY A C 1
ATOM 2350 O O . GLY A 1 308 ? 67.949 -35.129 -106.721 1.00 32.56 308 GLY A O 1
ATOM 2351 N N . GLU A 1 309 ? 66.102 -36.287 -106.363 1.00 35.12 309 GLU A N 1
ATOM 2352 C CA . GLU A 1 309 ? 65.937 -37.302 -105.297 1.00 35.12 309 GLU A CA 1
ATOM 2353 C C . GLU A 1 309 ? 66.997 -37.180 -104.188 1.00 35.12 309 GLU A C 1
ATOM 2355 O O . GLU A 1 309 ? 68.174 -37.386 -104.444 1.00 35.12 309 GLU A O 1
ATOM 2360 N N . GLU A 1 310 ? 66.594 -36.856 -102.953 1.00 36.06 310 GLU A N 1
ATOM 2361 C CA . GLU A 1 310 ? 66.460 -37.855 -101.878 1.00 36.06 310 GLU A CA 1
ATOM 2362 C C . GLU A 1 310 ? 66.056 -37.200 -100.537 1.00 36.06 310 GLU A C 1
ATOM 2364 O O . GLU A 1 310 ? 66.462 -36.101 -100.163 1.00 36.06 310 GLU A O 1
ATOM 2369 N N . THR A 1 311 ? 65.173 -37.929 -99.871 1.00 38.97 311 THR A N 1
ATOM 2370 C CA . THR A 1 311 ? 64.584 -37.858 -98.530 1.00 38.97 311 THR A CA 1
ATOM 2371 C C . THR A 1 311 ? 65.551 -37.723 -97.353 1.00 38.97 311 THR A C 1
ATOM 2373 O O . THR A 1 311 ? 66.606 -38.336 -97.406 1.00 38.97 311 THR A O 1
ATOM 2376 N N . VAL A 1 312 ? 65.094 -37.094 -96.253 1.00 42.88 312 VAL A N 1
ATOM 2377 C CA . VAL A 1 312 ? 65.348 -37.433 -94.820 1.00 42.88 312 VAL A CA 1
ATOM 2378 C C . VAL A 1 312 ? 64.227 -36.729 -94.008 1.00 42.88 312 VAL A C 1
ATOM 2380 O O . VAL A 1 312 ? 64.219 -35.505 -93.932 1.00 42.88 312 VAL A O 1
ATOM 2383 N N . GLU A 1 313 ? 63.072 -37.330 -93.689 1.00 38.88 313 GLU A N 1
ATOM 2384 C CA . GLU A 1 313 ? 62.746 -38.203 -92.531 1.00 38.88 313 GLU A CA 1
ATOM 2385 C C . GLU A 1 313 ? 63.479 -37.844 -91.224 1.00 38.88 313 GLU A C 1
ATOM 2387 O O . GLU A 1 313 ? 64.689 -37.965 -91.131 1.00 38.88 313 GLU A O 1
ATOM 2392 N N . GLU A 1 314 ? 62.806 -37.321 -90.196 1.00 40.16 314 GLU A N 1
ATOM 2393 C CA . GLU A 1 314 ? 62.479 -38.023 -88.926 1.00 40.16 314 GLU A CA 1
ATOM 2394 C C . GLU A 1 314 ? 62.815 -36.979 -87.819 1.00 40.16 314 GLU A C 1
ATOM 2396 O O . GLU A 1 314 ? 63.836 -36.306 -87.926 1.00 40.16 314 GLU A O 1
ATOM 2401 N N . ARG A 1 315 ? 62.019 -36.628 -86.799 1.00 38.78 315 ARG A N 1
ATOM 2402 C CA . ARG A 1 315 ? 61.490 -37.366 -85.630 1.00 38.78 315 ARG A CA 1
ATOM 2403 C C . ARG A 1 315 ? 60.534 -36.381 -84.907 1.00 38.78 315 ARG A C 1
ATOM 2405 O O . ARG A 1 315 ? 60.861 -35.199 -84.839 1.00 38.78 315 ARG A O 1
ATOM 2412 N N . ARG A 1 316 ? 59.283 -36.698 -84.533 1.00 37.66 316 ARG A N 1
ATOM 2413 C CA . ARG A 1 316 ? 58.852 -37.539 -83.389 1.00 37.66 316 ARG A CA 1
ATOM 2414 C C . ARG A 1 316 ? 59.604 -37.172 -82.104 1.00 37.66 316 ARG A C 1
ATOM 2416 O O . ARG A 1 316 ? 60.816 -37.292 -82.048 1.00 37.66 316 ARG A O 1
ATOM 2423 N N . ASP A 1 317 ? 58.975 -36.473 -81.167 1.00 42.53 317 ASP A N 1
ATOM 2424 C CA . ASP A 1 317 ? 58.263 -37.020 -79.994 1.00 42.53 317 ASP A CA 1
ATOM 2425 C C . ASP A 1 317 ? 58.142 -35.827 -79.008 1.00 42.53 317 ASP A C 1
ATOM 2427 O O . ASP A 1 317 ? 58.932 -34.889 -79.108 1.00 42.53 317 ASP A O 1
ATOM 2431 N N . ASP A 1 318 ? 57.274 -35.717 -78.011 1.00 43.12 318 ASP A N 1
ATOM 2432 C CA . ASP A 1 318 ? 56.123 -36.461 -77.509 1.00 43.12 318 ASP A CA 1
ATOM 2433 C C . ASP A 1 318 ? 55.610 -35.654 -76.285 1.00 43.12 318 ASP A C 1
ATOM 2435 O O . ASP A 1 318 ? 56.316 -34.797 -75.749 1.00 43.12 318 ASP A O 1
ATOM 2439 N N . GLU A 1 319 ? 54.353 -35.898 -75.933 1.00 42.94 319 GLU A N 1
ATOM 2440 C CA . GLU A 1 319 ? 53.617 -35.665 -74.684 1.00 42.94 319 GLU A CA 1
ATOM 2441 C C . GLU A 1 319 ? 54.246 -34.909 -73.496 1.00 42.94 319 GLU A C 1
ATOM 2443 O O . GLU A 1 319 ? 55.331 -35.219 -73.012 1.00 42.94 319 GLU A O 1
ATOM 2448 N N . SER A 1 320 ? 53.417 -34.067 -72.854 1.00 40.50 320 SER A N 1
ATOM 2449 C CA . SER A 1 320 ? 52.882 -34.388 -71.512 1.00 40.50 320 SER A CA 1
ATOM 2450 C C . SER A 1 320 ? 51.752 -33.434 -71.082 1.00 40.50 320 SER A C 1
ATOM 2452 O O . SER A 1 320 ? 51.959 -32.247 -70.828 1.00 40.50 320 SER A O 1
ATOM 2454 N N . ARG A 1 321 ? 50.543 -34.009 -70.984 1.00 44.25 321 ARG A N 1
ATOM 2455 C CA . ARG A 1 321 ? 49.519 -33.731 -69.949 1.00 44.25 321 ARG A CA 1
ATOM 2456 C C . ARG A 1 321 ? 50.149 -33.964 -68.559 1.00 44.25 321 ARG A C 1
ATOM 2458 O O . ARG A 1 321 ? 51.158 -34.646 -68.485 1.00 44.25 321 ARG A O 1
ATOM 2465 N N . GLU A 1 322 ? 49.696 -33.480 -67.411 1.00 47.06 322 GLU A N 1
ATOM 2466 C CA . GLU A 1 322 ? 48.389 -33.200 -66.796 1.00 47.06 322 GLU A CA 1
ATOM 2467 C C . GLU A 1 322 ? 48.732 -32.322 -65.548 1.00 47.06 322 GLU A C 1
ATOM 2469 O O . GLU A 1 322 ? 49.903 -32.155 -65.225 1.00 47.06 322 GLU A O 1
ATOM 2474 N N . GLU A 1 323 ? 47.843 -31.644 -64.825 1.00 42.81 323 GLU A N 1
ATOM 2475 C CA . GLU A 1 323 ? 47.066 -32.253 -63.739 1.00 42.81 323 GLU A CA 1
ATOM 2476 C C . GLU A 1 323 ? 46.335 -31.136 -62.964 1.00 42.81 323 GLU A C 1
ATOM 2478 O O . GLU A 1 323 ? 46.856 -30.047 -62.715 1.00 42.81 323 GLU A O 1
ATOM 2483 N N . THR A 1 324 ? 45.089 -31.424 -62.616 1.00 47.53 324 THR A N 1
ATOM 2484 C CA . THR A 1 324 ? 44.152 -30.637 -61.811 1.00 47.53 324 THR A CA 1
ATOM 2485 C C . THR A 1 324 ? 44.446 -30.722 -60.313 1.00 47.53 324 THR A C 1
ATOM 2487 O O . THR A 1 324 ? 44.784 -31.795 -59.828 1.00 47.53 324 THR A O 1
ATOM 2490 N N . ALA A 1 325 ? 44.143 -29.667 -59.547 1.00 45.88 325 ALA A N 1
ATOM 2491 C CA . ALA A 1 325 ? 43.845 -29.810 -58.120 1.00 45.88 325 ALA A CA 1
ATOM 2492 C C . ALA A 1 325 ? 42.736 -28.846 -57.663 1.00 45.88 325 ALA A C 1
ATOM 2494 O O . ALA A 1 325 ? 42.847 -27.623 -57.731 1.00 45.88 325 ALA A O 1
ATOM 2495 N N . GLU A 1 326 ? 41.662 -29.472 -57.203 1.00 46.16 326 GLU A N 1
ATOM 2496 C CA . GLU A 1 326 ? 40.454 -28.981 -56.551 1.00 46.16 326 GLU A CA 1
ATOM 2497 C C . GLU A 1 326 ? 40.683 -28.925 -55.032 1.00 46.16 326 GLU A C 1
ATOM 2499 O O . GLU A 1 326 ? 40.981 -29.971 -54.468 1.00 46.16 326 GLU A O 1
ATOM 2504 N N . ILE A 1 327 ? 40.502 -27.776 -54.353 1.00 46.72 327 ILE A N 1
ATOM 2505 C CA . ILE A 1 327 ? 40.306 -27.719 -52.884 1.00 46.72 327 ILE A CA 1
ATOM 2506 C C . ILE A 1 327 ? 39.324 -26.587 -52.482 1.00 46.72 327 ILE A C 1
ATOM 2508 O O . ILE A 1 327 ? 39.662 -25.410 -52.422 1.00 46.72 327 ILE A O 1
ATOM 2512 N N . THR A 1 328 ? 38.095 -27.035 -52.202 1.00 43.62 328 THR A N 1
ATOM 2513 C CA . THR A 1 328 ? 37.120 -26.677 -51.143 1.00 43.62 328 THR A CA 1
ATOM 2514 C C . THR A 1 328 ? 36.563 -25.265 -50.914 1.00 43.62 328 THR A C 1
ATOM 2516 O O . THR A 1 328 ? 37.242 -24.302 -50.571 1.00 43.62 328 THR A O 1
ATOM 2519 N N . ALA A 1 329 ? 35.228 -25.278 -50.893 1.00 44.72 329 ALA A N 1
ATOM 2520 C CA . ALA A 1 329 ? 34.283 -24.368 -50.265 1.00 44.72 329 ALA A CA 1
ATOM 2521 C C . ALA A 1 329 ? 34.571 -24.011 -48.791 1.00 44.72 329 ALA A C 1
ATOM 2523 O O . ALA A 1 329 ? 34.855 -24.881 -47.970 1.00 44.72 329 ALA A O 1
ATOM 2524 N N . VAL A 1 330 ? 34.307 -22.748 -48.443 1.00 46.88 330 VAL A N 1
ATOM 2525 C CA . VAL A 1 330 ? 33.987 -22.295 -47.081 1.00 46.88 330 VAL A CA 1
ATOM 2526 C C . VAL A 1 330 ? 32.581 -21.694 -47.123 1.00 46.88 330 VAL A C 1
ATOM 2528 O O . VAL A 1 330 ? 32.322 -20.745 -47.863 1.00 46.88 330 VAL A O 1
ATOM 2531 N N . LYS A 1 331 ? 31.655 -22.289 -46.364 1.00 54.34 331 LYS A N 1
ATOM 2532 C CA . LYS A 1 331 ? 30.335 -21.715 -46.061 1.00 54.34 331 LYS A CA 1
ATOM 2533 C C . LYS A 1 331 ? 30.443 -20.772 -44.847 1.00 54.34 331 LYS A C 1
ATOM 2535 O O . LYS A 1 331 ? 31.351 -20.959 -44.040 1.00 54.34 331 LYS A O 1
ATOM 2540 N N . PRO A 1 332 ? 29.521 -19.802 -44.704 1.00 59.31 332 PRO A N 1
ATOM 2541 C CA . PRO A 1 332 ? 29.476 -18.876 -43.578 1.00 59.31 332 PRO A CA 1
ATOM 2542 C C . PRO A 1 332 ? 28.751 -19.510 -42.383 1.00 59.31 332 PRO A C 1
ATOM 2544 O O . PRO A 1 332 ? 27.799 -20.269 -42.581 1.00 59.31 332 PRO A O 1
ATOM 2547 N N . ASP A 1 333 ? 29.176 -19.167 -41.167 1.00 58.28 333 ASP A N 1
ATOM 2548 C CA . ASP A 1 333 ? 28.409 -19.450 -39.953 1.00 58.28 333 ASP A CA 1
ATOM 2549 C C . ASP A 1 333 ? 27.447 -18.296 -39.641 1.00 58.28 333 ASP A C 1
ATOM 2551 O O . ASP A 1 333 ? 27.724 -17.132 -39.950 1.00 58.28 333 ASP A O 1
ATOM 2555 N N . SER A 1 334 ? 26.293 -18.689 -39.097 1.00 54.84 334 SER A N 1
ATOM 2556 C CA . SER A 1 334 ? 25.194 -17.837 -38.621 1.00 54.84 334 SER A CA 1
ATOM 2557 C C . SER A 1 334 ? 25.487 -17.209 -37.264 1.00 54.84 334 SER A C 1
ATOM 2559 O O . SER A 1 334 ? 26.315 -17.767 -36.514 1.00 54.84 334 SER A O 1
#